Protein AF-0000000080771386 (afdb_homodimer)

Radius of gyration: 19.78 Å; Cα contacts (8 Å, |Δi|>4): 673; chains: 2; bounding box: 46×55×53 Å

Secondary structure (DSSP, 8-state):
-EEEE--TTHHHHHHHHHHHHTTT---GGG--THHHHH-GGG-EEEEETTEEEEEEEEEE-SSSTTEEEEEEEEE-TTS-HHHHHHHHHHHHHHHHHHTT--EEEEEE-TT-HHHHHHHHHTTPEEPP-SEEETTEEEBTTTTSTT--BEEEEEEPPPP--/-EEEE--TTHHHHHHHHHHHHTTT---GGG--THHHHH-GGG-EEEEETTEEEEEEEEEE-SSSTTEEEEEEEEE-TTS-HHHHHHHHHHHHHHHHHHTT--EEEEEE-TT-HHHHHHHHHTTPEEPP-SEEETTEEEBTTTTSTT--BEEEEEEPPP---

Foldseek 3Di:
DDKDFAALVVCVVCLVCVCVQVVNDDPSVQDDSCQRVPVSLLKMFDDDPRDTFKIWTWHQDPVDNQEIETRDITGHPVDPGLVVVLVSVVSNLVSSLVSNHFKYKYKDAPPPVVVVVSLVVSAKDWDAEPDDDPRGHWHACPVHHRGIMIMIMHTHDHDPD/DDKDFAALVVCVVCLVCVCVQVVNDDPSVQDDSCQRVPVSLLKMFDDDPRDTFKIWTWHQDPVDNQEIETRDITGHPVDPGLVVVLVSVVSNLVSSLVSNHFKYKYKDAPPPVVVVVSLVVSAKDWDAEPDDDPRGHWHACPVHHRGIMIMIMHTHDHDPD

Structure (mmCIF, N/CA/C/O backbone):
data_AF-0000000080771386-model_v1
#
loop_
_entity.id
_entity.type
_entity.pdbx_description
1 polymer 'N-acetyltransferase domain-containing protein'
#
loop_
_atom_site.group_PDB
_atom_site.id
_atom_site.type_symbol
_atom_site.label_atom_id
_atom_site.label_alt_id
_atom_site.lab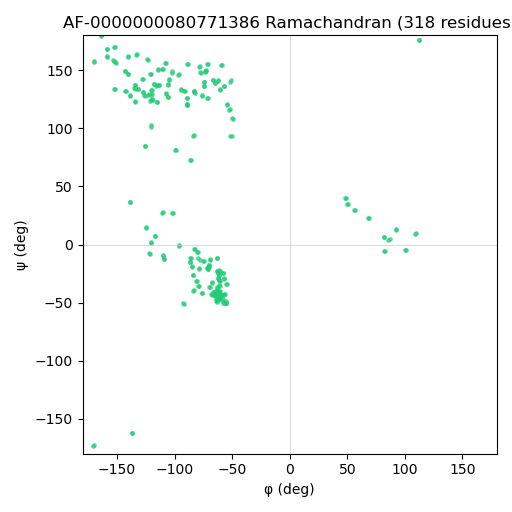el_comp_id
_atom_site.label_asym_id
_atom_site.label_entity_id
_atom_site.label_seq_id
_atom_site.pdbx_PDB_ins_code
_atom_site.Cartn_x
_atom_site.Cartn_y
_atom_site.Cartn_z
_atom_site.occupancy
_atom_site.B_iso_or_equiv
_atom_site.auth_seq_id
_atom_site.auth_comp_id
_atom_site.auth_asym_id
_atom_site.auth_atom_id
_atom_site.pdbx_PDB_model_num
ATOM 1 N N . MET A 1 1 ? -14.789 -23.047 -10.406 1 87.38 1 MET A N 1
ATOM 2 C CA . MET A 1 1 ? -13.953 -21.969 -9.883 1 87.38 1 MET A CA 1
ATOM 3 C C . MET A 1 1 ? -13.93 -20.781 -10.844 1 87.38 1 MET A C 1
ATOM 5 O O . MET A 1 1 ? -13.797 -20.969 -12.055 1 87.38 1 MET A O 1
ATOM 9 N N . ARG A 1 2 ? -14.195 -19.656 -10.281 1 94.69 2 ARG A N 1
ATOM 10 C CA . ARG A 1 2 ? -14.219 -18.438 -11.094 1 94.69 2 ARG A CA 1
ATOM 11 C C . ARG A 1 2 ? -13.336 -17.359 -10.492 1 94.69 2 ARG A C 1
ATOM 13 O O . ARG A 1 2 ? -13.242 -17.234 -9.266 1 94.69 2 ARG A O 1
ATOM 20 N N . ILE A 1 3 ? -12.664 -16.625 -11.383 1 97.62 3 ILE A N 1
ATOM 21 C CA . ILE A 1 3 ? -11.867 -15.484 -10.945 1 97.62 3 ILE A CA 1
ATOM 22 C C . ILE A 1 3 ? -12.586 -14.188 -11.305 1 97.62 3 ILE A C 1
ATOM 24 O O . ILE A 1 3 ? -13.031 -14.008 -12.438 1 97.62 3 ILE A O 1
ATOM 28 N N . ARG A 1 4 ? -12.758 -13.352 -10.352 1 98.19 4 ARG A N 1
ATOM 29 C CA . ARG A 1 4 ? -13.414 -12.062 -10.562 1 98.19 4 ARG A CA 1
ATOM 30 C C . ARG A 1 4 ? -12.633 -10.93 -9.914 1 98.19 4 ARG A C 1
ATOM 32 O O . ARG A 1 4 ? -11.75 -11.172 -9.086 1 98.19 4 ARG A O 1
ATOM 39 N N . GLN A 1 5 ? -12.945 -9.734 -10.328 1 98.56 5 GLN A N 1
ATOM 40 C CA . GLN A 1 5 ? -12.367 -8.562 -9.688 1 98.56 5 GLN A CA 1
ATOM 41 C C . GLN A 1 5 ? -12.773 -8.477 -8.219 1 98.56 5 GLN A C 1
ATOM 43 O O . GLN A 1 5 ? -13.922 -8.766 -7.871 1 98.56 5 GLN A O 1
ATOM 48 N N . ILE A 1 6 ? -11.867 -8.07 -7.359 1 98.62 6 ILE A N 1
ATOM 49 C CA . ILE A 1 6 ? -12.188 -7.871 -5.949 1 98.62 6 ILE A CA 1
ATOM 50 C C . ILE A 1 6 ? -13.07 -6.637 -5.785 1 98.62 6 ILE A C 1
ATOM 52 O O . ILE A 1 6 ? -13.047 -5.738 -6.633 1 98.62 6 ILE A O 1
ATOM 56 N N . GLN A 1 7 ? -13.766 -6.664 -4.754 1 97.62 7 GLN A N 1
ATOM 57 C CA . GLN A 1 7 ? -14.562 -5.531 -4.293 1 97.62 7 GLN A CA 1
ATOM 58 C C . GLN A 1 7 ? -14.188 -5.141 -2.865 1 97.62 7 GLN A C 1
ATOM 60 O O . GLN A 1 7 ? -13.633 -5.953 -2.117 1 97.62 7 GLN A O 1
ATOM 65 N N . SER A 1 8 ? -14.531 -3.881 -2.525 1 97.38 8 SER A N 1
ATOM 66 C CA . SER A 1 8 ? -14.234 -3.412 -1.176 1 97.38 8 SER A CA 1
ATOM 67 C C . SER A 1 8 ? -14.836 -4.332 -0.123 1 97.38 8 SER A C 1
ATOM 69 O O . SER A 1 8 ? -14.219 -4.602 0.908 1 97.38 8 SER A O 1
ATOM 71 N N . ASP A 1 9 ? -15.961 -4.898 -0.405 1 96.81 9 ASP A N 1
ATOM 72 C CA . ASP A 1 9 ? -16.703 -5.707 0.561 1 96.81 9 ASP A CA 1
ATOM 73 C C . ASP A 1 9 ? -16.031 -7.07 0.754 1 96.81 9 ASP A C 1
ATOM 75 O O . ASP A 1 9 ? -16.359 -7.797 1.694 1 96.81 9 ASP A O 1
ATOM 79 N N . ASP A 1 10 ? -15.117 -7.465 -0.105 1 98 10 ASP A N 1
ATOM 80 C CA . ASP A 1 10 ? -14.406 -8.727 0.039 1 98 10 ASP A CA 1
ATOM 81 C C . ASP A 1 10 ? -13.414 -8.672 1.194 1 98 10 ASP A C 1
ATOM 83 O O . ASP A 1 10 ? -13.008 -9.711 1.726 1 98 10 ASP A O 1
ATOM 87 N N . PHE A 1 11 ? -13.039 -7.453 1.597 1 98.19 11 PHE A N 1
ATOM 88 C CA . PHE A 1 11 ? -11.945 -7.273 2.543 1 98.19 11 PHE A CA 1
ATOM 89 C C . PHE A 1 11 ? -12.281 -7.906 3.887 1 98.19 11 PHE A C 1
ATOM 91 O O . PHE A 1 11 ? -11.43 -8.539 4.516 1 98.19 11 PHE A O 1
ATOM 98 N N . ALA A 1 12 ? -13.43 -7.719 4.336 1 96.31 12 ALA A N 1
ATOM 99 C CA . ALA A 1 12 ? -13.812 -8.219 5.652 1 96.31 12 ALA A CA 1
ATOM 100 C C . ALA A 1 12 ? -13.57 -9.727 5.758 1 96.31 12 ALA A C 1
ATOM 102 O O . ALA A 1 12 ? -12.938 -10.195 6.707 1 96.31 12 ALA A O 1
ATOM 103 N N . PHE A 1 13 ? -14.047 -10.477 4.801 1 96.25 13 PHE A N 1
ATOM 104 C CA . PHE A 1 13 ? -13.867 -11.922 4.828 1 96.25 13 PHE A CA 1
ATOM 105 C C . PHE A 1 13 ? -12.391 -12.289 4.73 1 96.25 13 PHE A C 1
ATOM 107 O O . PHE A 1 13 ? -11.883 -13.055 5.547 1 96.25 13 PHE A O 1
ATOM 114 N N . ILE A 1 14 ? -11.719 -11.68 3.768 1 96.69 14 ILE A N 1
ATOM 115 C CA . ILE A 1 14 ? -10.328 -12.039 3.51 1 96.69 14 ILE A CA 1
ATOM 116 C C . ILE A 1 14 ? -9.484 -11.734 4.742 1 96.69 14 ILE A C 1
ATOM 118 O O . ILE A 1 14 ? -8.672 -12.562 5.164 1 96.69 14 ILE A O 1
ATOM 122 N N . SER A 1 15 ? -9.727 -10.578 5.309 1 95.38 15 SER A N 1
ATOM 123 C CA . SER A 1 15 ? -8.984 -10.203 6.504 1 95.38 15 SER A CA 1
ATOM 124 C C . SER A 1 15 ? -9.258 -11.172 7.652 1 95.38 15 SER A C 1
ATOM 126 O O . SER A 1 15 ? -8.391 -11.391 8.508 1 95.38 15 SER A O 1
ATOM 128 N N . SER A 1 16 ? -10.398 -11.781 7.711 1 93.31 16 SER A N 1
ATOM 129 C CA . SER A 1 16 ? -10.789 -12.664 8.812 1 93.31 16 SER A CA 1
ATOM 130 C C . SER A 1 16 ? -10.141 -14.039 8.672 1 93.31 16 SER A C 1
ATOM 132 O O . SER A 1 16 ? -9.969 -14.75 9.664 1 93.31 16 SER A O 1
ATOM 134 N N . VAL A 1 17 ? -9.695 -14.422 7.445 1 92.75 17 VAL A N 1
ATOM 135 C CA . VAL A 1 17 ? -9.227 -15.789 7.234 1 92.75 17 VAL A CA 1
ATOM 136 C C . VAL A 1 17 ? -7.711 -15.789 7.023 1 92.75 17 VAL A C 1
ATOM 138 O O . VAL A 1 17 ? -7.078 -16.844 7.02 1 92.75 17 VAL A O 1
ATOM 141 N N . MET A 1 18 ? -7.121 -14.695 6.863 1 91.38 18 MET A N 1
ATOM 142 C CA . MET A 1 18 ? -5.738 -14.562 6.41 1 91.38 18 MET A CA 1
ATOM 143 C C . MET A 1 18 ? -4.789 -15.297 7.348 1 91.38 18 MET A C 1
ATOM 145 O O . MET A 1 18 ? -3.924 -16.047 6.895 1 91.38 18 MET A O 1
ATOM 149 N N . ASP A 1 19 ? -4.949 -15.094 8.633 1 89.56 19 ASP A N 1
ATOM 150 C CA . ASP A 1 19 ? -4.027 -15.734 9.57 1 89.56 19 ASP A CA 1
ATOM 151 C C . ASP A 1 19 ? -4.133 -17.266 9.492 1 89.56 19 ASP A C 1
ATOM 153 O O . ASP A 1 19 ? -3.121 -17.953 9.539 1 89.56 19 ASP A O 1
ATOM 157 N N . ASP A 1 20 ? -5.328 -17.734 9.305 1 90.38 20 ASP A N 1
ATOM 158 C CA . ASP A 1 20 ? -5.531 -19.172 9.148 1 90.38 20 ASP A CA 1
ATOM 159 C C . ASP A 1 20 ? -4.883 -19.672 7.867 1 90.38 20 ASP A C 1
ATOM 161 O O . ASP A 1 20 ? -4.289 -20.766 7.852 1 90.38 20 ASP A O 1
ATOM 165 N N . TRP A 1 21 ? -4.992 -18.938 6.777 1 91.5 21 TRP A N 1
ATOM 166 C CA . TRP A 1 21 ? -4.43 -19.344 5.492 1 91.5 21 TRP A CA 1
ATOM 167 C C . TRP A 1 21 ? -2.912 -19.469 5.578 1 91.5 21 TRP A C 1
ATOM 169 O O . TRP A 1 21 ? -2.307 -20.234 4.824 1 91.5 21 TRP A O 1
ATOM 179 N N . TRP A 1 22 ? -2.277 -18.781 6.492 1 91.5 22 TRP A N 1
ATOM 180 C CA . TRP A 1 22 ? -0.825 -18.812 6.621 1 91.5 22 TRP A CA 1
ATOM 181 C C . TRP A 1 22 ? -0.402 -19.547 7.887 1 91.5 22 TRP A C 1
ATOM 183 O O . TRP A 1 22 ? 0.597 -19.188 8.516 1 91.5 22 TRP A O 1
ATOM 193 N N . GLY A 1 23 ? -1.229 -20.453 8.289 1 89.75 23 GLY A N 1
ATOM 194 C CA . GLY A 1 23 ? -0.876 -21.359 9.359 1 89.75 23 GLY A CA 1
ATOM 195 C C . GLY A 1 23 ? -0.759 -20.688 10.711 1 89.75 23 GLY A C 1
ATOM 196 O O . GLY A 1 23 ? 0.076 -21.062 11.531 1 89.75 23 GLY A O 1
ATOM 197 N N . GLY A 1 24 ? -1.375 -19.594 10.859 1 88.12 24 GLY A N 1
ATOM 198 C CA . GLY A 1 24 ? -1.362 -18.906 12.141 1 88.12 24 GLY A CA 1
ATOM 199 C C . GLY A 1 24 ? -0.379 -17.75 12.188 1 88.12 24 GLY A C 1
ATOM 200 O O . GLY A 1 24 ? -0.32 -17.016 13.18 1 88.12 24 GLY A O 1
ATOM 201 N N . ARG A 1 25 ? 0.408 -17.578 11.078 1 86.94 25 ARG A N 1
ATOM 202 C CA . ARG A 1 25 ? 1.288 -16.406 11.016 1 86.94 25 ARG A CA 1
ATOM 203 C C . ARG A 1 25 ? 0.483 -15.117 10.922 1 86.94 25 ARG A C 1
ATOM 205 O O . ARG A 1 25 ? -0.572 -15.086 10.281 1 86.94 25 ARG A O 1
ATOM 212 N N . GLN A 1 26 ? 1.011 -14.102 11.625 1 83.25 26 GLN A N 1
ATOM 213 C CA . GLN A 1 26 ? 0.337 -12.805 11.602 1 83.25 26 GLN A CA 1
ATOM 214 C C . GLN A 1 26 ? 0.741 -11.992 10.375 1 83.25 26 GLN A C 1
ATOM 216 O O . GLN A 1 26 ? 1.725 -11.258 10.406 1 83.25 26 GLN A O 1
ATOM 221 N N . VAL A 1 27 ? -0.046 -12.102 9.32 1 87.06 27 VAL A N 1
ATOM 222 C CA . VAL A 1 27 ? 0.315 -11.453 8.07 1 87.06 27 VAL A CA 1
ATOM 223 C C . VAL A 1 27 ? -0.733 -10.398 7.711 1 87.06 27 VAL A C 1
ATOM 225 O O . VAL A 1 27 ? -0.654 -9.773 6.652 1 87.06 27 VAL A O 1
ATOM 228 N N . ARG A 1 28 ? -1.638 -10.164 8.617 1 87.62 28 ARG A N 1
ATOM 229 C CA . ARG A 1 28 ? -2.74 -9.25 8.328 1 87.62 28 ARG A CA 1
ATOM 230 C C . ARG A 1 28 ? -2.227 -7.852 8.023 1 87.62 28 ARG A C 1
ATOM 232 O O . ARG A 1 28 ? -2.85 -7.109 7.262 1 87.62 28 ARG A O 1
ATOM 239 N N . HIS A 1 29 ? -1.076 -7.535 8.555 1 85.12 29 HIS A N 1
ATOM 240 C CA . HIS A 1 29 ? -0.522 -6.195 8.383 1 85.12 29 HIS A CA 1
ATOM 241 C C . HIS A 1 29 ? -0.101 -5.957 6.938 1 85.12 29 HIS A C 1
ATOM 243 O O . HIS A 1 29 ? 0.128 -4.812 6.535 1 85.12 29 HIS A O 1
ATOM 249 N N . LEU A 1 30 ? -0.03 -6.988 6.121 1 89.75 30 LEU A N 1
ATOM 250 C CA . LEU A 1 30 ? 0.41 -6.863 4.734 1 89.75 30 LEU A CA 1
ATOM 251 C C . LEU A 1 30 ? -0.759 -6.504 3.824 1 89.75 30 LEU A C 1
ATOM 253 O O . LEU A 1 30 ? -0.555 -6.09 2.68 1 89.75 30 LEU A O 1
ATOM 257 N N . LEU A 1 31 ? -1.895 -6.68 4.355 1 95.31 31 LEU A N 1
ATOM 258 C CA . LEU A 1 31 ? -3.062 -6.469 3.506 1 95.31 31 LEU A CA 1
ATOM 259 C C . LEU A 1 31 ? -3.953 -5.371 4.07 1 95.31 31 LEU A C 1
ATOM 261 O O . LEU A 1 31 ? -4.777 -5.625 4.953 1 95.31 31 LEU A O 1
ATOM 265 N N . HIS A 1 32 ? -3.83 -4.25 3.447 1 96.12 32 HIS A N 1
ATOM 266 C CA . HIS A 1 32 ? -4.637 -3.098 3.828 1 96.12 32 HIS A CA 1
ATOM 267 C C . HIS A 1 32 ? -5.867 -2.969 2.938 1 96.12 32 HIS A C 1
ATOM 269 O O . HIS A 1 32 ? -5.797 -3.215 1.731 1 96.12 32 HIS A O 1
ATOM 275 N N . ARG A 1 33 ? -6.945 -2.49 3.543 1 97.81 33 ARG A N 1
ATOM 276 C CA . ARG A 1 33 ? -8.195 -2.287 2.818 1 97.81 33 ARG A CA 1
ATOM 277 C C . ARG A 1 33 ? -7.996 -1.344 1.636 1 97.81 33 ARG A C 1
ATOM 279 O O . ARG A 1 33 ? -8.75 -1.393 0.662 1 97.81 33 ARG A O 1
ATOM 286 N N . MET A 1 34 ? -6.984 -0.501 1.713 1 98.12 34 MET A N 1
ATOM 287 C CA . MET A 1 34 ? -6.742 0.472 0.652 1 98.12 34 MET A CA 1
ATOM 288 C C . MET A 1 34 ? -6.555 -0.224 -0.692 1 98.12 34 MET A C 1
ATOM 290 O O . MET A 1 34 ? -6.918 0.323 -1.734 1 98.12 34 MET A O 1
ATOM 294 N N . PHE A 1 35 ? -6.066 -1.433 -0.732 1 98.5 35 PHE A N 1
ATOM 295 C CA . PHE A 1 35 ? -5.883 -2.15 -1.987 1 98.5 35 PHE A CA 1
ATOM 296 C C . PHE A 1 35 ? -7.23 -2.488 -2.619 1 98.5 35 PHE A C 1
ATOM 298 O O . PHE A 1 35 ? -7.355 -2.52 -3.846 1 98.5 35 PHE A O 1
ATOM 305 N N . PHE A 1 36 ? -8.211 -2.732 -1.831 1 98.69 36 PHE A N 1
ATOM 306 C CA . PHE A 1 36 ? -9.555 -3.066 -2.297 1 98.69 36 PHE A CA 1
ATOM 307 C C . PHE A 1 36 ? -10.305 -1.811 -2.727 1 98.69 36 PHE A C 1
ATOM 309 O O . PHE A 1 36 ? -11.008 -1.816 -3.74 1 98.69 36 PHE A O 1
ATOM 316 N N . ASP A 1 37 ? -10.062 -0.762 -2.037 1 98.69 37 ASP A N 1
ATOM 317 C CA . ASP A 1 37 ? -10.797 0.474 -2.283 1 98.69 37 ASP A CA 1
ATOM 318 C C . ASP A 1 37 ? -10.211 1.233 -3.473 1 98.69 37 ASP A C 1
ATOM 320 O O . ASP A 1 37 ? -10.945 1.891 -4.215 1 98.69 37 ASP A O 1
ATOM 324 N N . HIS A 1 38 ? -8.891 1.09 -3.668 1 98.88 38 HIS A N 1
ATOM 325 C CA . HIS A 1 38 ? -8.25 2.045 -4.566 1 98.88 38 HIS A CA 1
ATOM 326 C C . HIS A 1 38 ? -7.562 1.332 -5.73 1 98.88 38 HIS A C 1
ATOM 328 O O . HIS A 1 38 ? -7.125 1.976 -6.684 1 98.88 38 HIS A O 1
ATOM 334 N N . PHE A 1 39 ? -7.496 -0.012 -5.703 1 98.75 39 PHE A N 1
ATOM 335 C CA . PHE A 1 39 ? -6.797 -0.746 -6.75 1 98.75 39 PHE A CA 1
ATOM 336 C C . PHE A 1 39 ? -7.574 -1.994 -7.152 1 98.75 39 PHE A C 1
ATOM 338 O O . PHE A 1 39 ? -6.984 -3.039 -7.426 1 98.75 39 PHE A O 1
ATOM 345 N N . SER A 1 40 ? -8.891 -1.877 -7.168 1 98.62 40 SER A N 1
ATOM 346 C CA . SER A 1 40 ? -9.719 -3.045 -7.43 1 98.62 40 SER A CA 1
ATOM 347 C C . SER A 1 40 ? -9.609 -3.488 -8.883 1 98.62 40 SER A C 1
ATOM 349 O O . SER A 1 40 ? -9.828 -4.66 -9.203 1 98.62 40 SER A O 1
ATOM 351 N N . GLY A 1 41 ? -9.156 -2.607 -9.766 1 98.31 41 GLY A N 1
ATOM 352 C CA . GLY A 1 41 ? -9.047 -2.924 -11.18 1 98.31 41 GLY A CA 1
ATOM 353 C C . GLY A 1 41 ? -7.957 -3.932 -11.492 1 98.31 41 GLY A C 1
ATOM 354 O O . GLY A 1 41 ? -7.945 -4.535 -12.562 1 98.31 41 GLY A O 1
ATOM 355 N N . THR A 1 42 ? -7.039 -4.109 -10.547 1 98.75 42 THR A N 1
ATOM 356 C CA . THR A 1 42 ? -5.961 -5.078 -10.703 1 98.75 42 THR A CA 1
ATOM 357 C C . THR A 1 42 ? -5.941 -6.059 -9.539 1 98.75 42 THR A C 1
ATOM 359 O O . THR A 1 42 ? -4.918 -6.691 -9.266 1 98.75 42 THR A O 1
ATOM 362 N N . GLY A 1 43 ? -6.98 -6.074 -8.805 1 98.81 43 GLY A N 1
ATOM 363 C CA . GLY A 1 43 ? -7.191 -7.051 -7.746 1 98.81 43 GLY A CA 1
ATOM 364 C C . GLY A 1 43 ? -8.195 -8.125 -8.117 1 98.81 43 GLY A C 1
ATOM 365 O O . GLY A 1 43 ? -9.203 -7.844 -8.773 1 98.81 43 GLY A O 1
ATOM 366 N N . PHE A 1 44 ? -7.867 -9.383 -7.66 1 98.88 44 PHE A N 1
ATOM 367 C CA . PHE A 1 44 ? -8.727 -10.477 -8.094 1 98.88 44 PHE A CA 1
ATOM 368 C C . PHE A 1 44 ? -8.953 -11.469 -6.953 1 98.88 44 PHE A C 1
ATOM 370 O O . PHE A 1 44 ? -8.07 -11.68 -6.121 1 98.88 44 PHE A O 1
ATOM 377 N N . ALA A 1 45 ? -10.133 -12.031 -6.973 1 98.38 45 ALA A N 1
ATOM 378 C CA . ALA A 1 45 ? -10.516 -13.094 -6.055 1 98.38 45 ALA A CA 1
ATOM 379 C C . ALA A 1 45 ? -10.898 -14.367 -6.816 1 98.38 45 ALA A C 1
ATOM 381 O O . ALA A 1 45 ? -11.562 -14.297 -7.852 1 98.38 45 ALA A O 1
ATOM 382 N N . ALA A 1 46 ? -10.391 -15.477 -6.387 1 97.88 46 ALA A N 1
ATOM 383 C CA . ALA A 1 46 ? -10.859 -16.781 -6.844 1 97.88 46 ALA A CA 1
ATOM 384 C C . ALA A 1 46 ? -12 -17.297 -5.969 1 97.88 46 ALA A C 1
ATOM 386 O O . ALA A 1 46 ? -11.875 -17.344 -4.742 1 97.88 46 ALA A O 1
ATOM 387 N N . VAL A 1 47 ? -13.086 -17.641 -6.621 1 96.62 47 VAL A N 1
ATOM 388 C CA . VAL A 1 47 ? -14.289 -18 -5.887 1 96.62 47 VAL A CA 1
ATOM 389 C C . VAL A 1 47 ? -14.68 -19.438 -6.234 1 96.62 47 VAL A C 1
ATOM 391 O O . VAL A 1 47 ? -14.734 -19.812 -7.41 1 96.62 47 VAL A O 1
ATOM 394 N N . ASP A 1 48 ? -14.812 -20.25 -5.172 1 93.19 48 ASP A N 1
ATOM 395 C CA . ASP A 1 48 ? -15.336 -21.609 -5.27 1 93.19 48 ASP A CA 1
ATOM 396 C C . ASP A 1 48 ? -16.578 -21.781 -4.398 1 93.19 48 ASP A C 1
ATOM 398 O O . ASP A 1 48 ? -16.516 -21.594 -3.18 1 93.19 48 ASP A O 1
ATOM 402 N N . SER A 1 49 ? -17.719 -22.203 -4.977 1 91.12 49 SER A N 1
ATOM 403 C CA . SER A 1 49 ? -18.984 -22.375 -4.277 1 91.12 49 SER A CA 1
ATOM 404 C C . SER A 1 49 ? -19.328 -21.156 -3.436 1 91.12 49 SER A C 1
ATOM 406 O O . SER A 1 49 ? -19.609 -21.266 -2.242 1 91.12 49 SER A O 1
ATOM 408 N N . GLU A 1 50 ? -19.078 -19.969 -3.949 1 91.44 50 GLU A N 1
ATOM 409 C CA . GLU A 1 50 ? -19.484 -18.672 -3.42 1 91.44 50 GLU A CA 1
ATOM 410 C C . GLU A 1 50 ? -18.531 -18.203 -2.312 1 91.44 50 GLU A C 1
ATOM 412 O O . GLU A 1 50 ? -18.797 -17.203 -1.643 1 91.44 50 GLU A O 1
ATOM 417 N N . GLU A 1 51 ? -17.531 -18.922 -2.137 1 93.94 51 GLU A N 1
ATOM 418 C CA . GLU A 1 51 ? -16.547 -18.547 -1.133 1 93.94 51 GLU A CA 1
ATOM 419 C C . GLU A 1 51 ? -15.219 -18.172 -1.782 1 93.94 51 GLU A C 1
ATOM 421 O O . GLU A 1 51 ? -14.773 -18.844 -2.717 1 93.94 51 GLU A O 1
ATOM 426 N N . ILE A 1 52 ? -14.68 -17.141 -1.274 1 97.19 52 ILE A N 1
ATOM 427 C CA . ILE A 1 52 ? -13.344 -16.781 -1.751 1 97.19 52 ILE A CA 1
ATOM 428 C C . ILE A 1 52 ? -12.32 -17.781 -1.235 1 97.19 52 ILE A C 1
ATOM 430 O O . ILE A 1 52 ? -12.234 -18.031 -0.029 1 97.19 52 ILE A O 1
ATOM 434 N N . VAL A 1 53 ? -11.539 -18.359 -2.154 1 96.75 53 VAL A N 1
ATOM 435 C CA . VAL A 1 53 ? -10.555 -19.359 -1.767 1 96.75 53 VAL A CA 1
ATOM 436 C C . VAL A 1 53 ? -9.156 -18.906 -2.172 1 96.75 53 VAL A C 1
ATOM 438 O O . VAL A 1 53 ? -8.172 -19.609 -1.966 1 96.75 53 VAL A O 1
ATOM 441 N N . GLY A 1 54 ? -9.008 -17.719 -2.748 1 97.25 54 GLY A N 1
ATOM 442 C CA . GLY A 1 54 ? -7.75 -17.078 -3.111 1 97.25 54 GLY A CA 1
ATOM 443 C C . GLY A 1 54 ? -7.918 -15.641 -3.535 1 97.25 54 GLY A C 1
ATOM 444 O O . GLY A 1 54 ? -9.023 -15.203 -3.863 1 97.25 54 GLY A O 1
ATOM 445 N N . PHE A 1 55 ? -6.902 -14.93 -3.434 1 98.19 55 PHE A N 1
ATOM 446 C CA . PHE A 1 55 ? -6.945 -13.539 -3.881 1 98.19 55 PHE A CA 1
ATOM 447 C C . PHE A 1 55 ? -5.562 -13.062 -4.297 1 98.19 55 PHE A C 1
ATOM 449 O O . PHE A 1 55 ? -4.555 -13.695 -3.959 1 98.19 55 PHE A O 1
ATOM 456 N N . LEU A 1 56 ? -5.477 -12.078 -5.074 1 98.44 56 LEU A N 1
ATOM 457 C CA . LEU A 1 56 ? -4.285 -11.352 -5.496 1 98.44 56 LEU A CA 1
ATOM 458 C C . LEU A 1 56 ? -4.551 -9.844 -5.516 1 98.44 56 LEU A C 1
ATOM 460 O O . LEU A 1 56 ? -5.574 -9.398 -6.039 1 98.44 56 LEU A O 1
ATOM 464 N N . VAL A 1 57 ? -3.652 -9.078 -4.824 1 98.81 57 VAL A N 1
ATOM 465 C CA . VAL A 1 57 ? -3.717 -7.625 -4.941 1 98.81 57 VAL A CA 1
ATOM 466 C C . VAL A 1 57 ? -2.422 -7.098 -5.555 1 98.81 57 VAL A C 1
ATOM 468 O O . VAL A 1 57 ? -1.338 -7.609 -5.27 1 98.81 57 VAL A O 1
ATOM 471 N N . GLY A 1 58 ? -2.564 -6.168 -6.43 1 98.88 58 GLY A N 1
ATOM 472 C CA . GLY A 1 58 ? -1.509 -5.48 -7.156 1 98.88 58 GLY A CA 1
ATOM 473 C C . GLY A 1 58 ? -1.978 -4.195 -7.809 1 98.88 58 GLY A C 1
ATOM 474 O O . GLY A 1 58 ? -3.125 -3.781 -7.629 1 98.88 58 GLY A O 1
ATOM 475 N N . PHE A 1 59 ? -1.051 -3.566 -8.461 1 98.94 59 PHE A N 1
ATOM 476 C CA . PHE A 1 59 ? -1.37 -2.268 -9.047 1 98.94 59 PHE A CA 1
ATOM 477 C C . PHE A 1 59 ? -0.394 -1.924 -10.164 1 98.94 59 PHE A C 1
ATOM 479 O O . PHE A 1 59 ? 0.631 -2.59 -10.328 1 98.94 59 PHE A O 1
ATOM 486 N N . GLN A 1 60 ? -0.832 -0.984 -10.969 1 98.94 60 GLN A N 1
ATOM 487 C CA . GLN A 1 60 ? 0.091 -0.321 -11.883 1 98.94 60 GLN A CA 1
ATOM 488 C C . GLN A 1 60 ? 0.859 0.794 -11.18 1 98.94 60 GLN A C 1
ATOM 490 O O . GLN A 1 60 ? 0.262 1.63 -10.492 1 98.94 60 GLN A O 1
ATOM 495 N N . SER A 1 61 ? 2.195 0.792 -11.336 1 98.94 61 SER A N 1
ATOM 496 C CA . SER A 1 61 ? 3.029 1.847 -10.766 1 98.94 61 SER A CA 1
ATOM 497 C C . SER A 1 61 ? 2.648 3.215 -11.328 1 98.94 61 SER A C 1
ATOM 499 O O . SER A 1 61 ? 2.438 3.361 -12.531 1 98.94 61 SER A O 1
ATOM 501 N N . GLN A 1 62 ? 2.518 4.199 -10.453 1 98.75 62 GLN A N 1
ATOM 502 C CA . GLN A 1 62 ? 2.283 5.566 -10.914 1 98.75 62 GLN A CA 1
ATOM 503 C C . GLN A 1 62 ? 3.596 6.262 -11.266 1 98.75 62 GLN A C 1
ATOM 505 O O . GLN A 1 62 ? 3.623 7.148 -12.125 1 98.75 62 GLN A O 1
ATOM 510 N N . THR A 1 63 ? 4.684 5.809 -10.633 1 98.69 63 THR A N 1
ATOM 511 C CA . THR A 1 63 ? 6.012 6.359 -10.883 1 98.69 63 THR A CA 1
ATOM 512 C C . THR A 1 63 ? 6.57 5.844 -12.203 1 98.69 63 THR A C 1
ATOM 514 O O . THR A 1 63 ? 7.203 6.59 -12.953 1 98.69 63 THR A O 1
ATOM 517 N N . ARG A 1 64 ? 6.363 4.57 -12.453 1 98.62 64 ARG A N 1
ATOM 518 C CA . ARG A 1 64 ? 6.781 3.873 -13.664 1 98.62 64 ARG A CA 1
ATOM 519 C C . ARG A 1 64 ? 5.602 3.164 -14.32 1 98.62 64 ARG A C 1
ATOM 521 O O . ARG A 1 64 ? 5.445 1.949 -14.18 1 98.62 64 ARG A O 1
ATOM 528 N N . PRO A 1 65 ? 4.867 3.91 -15.133 1 98.31 65 PRO A N 1
ATOM 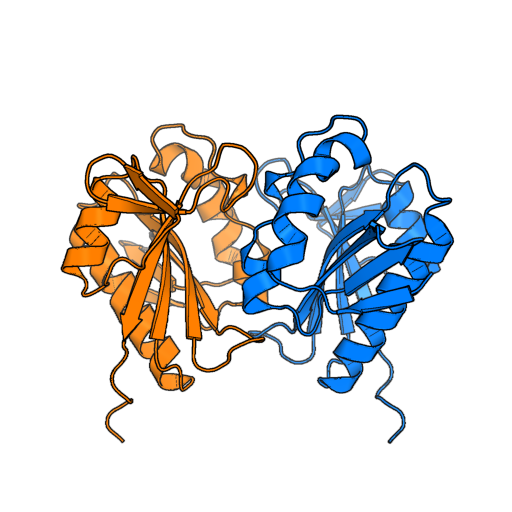529 C CA . PRO A 1 65 ? 3.602 3.369 -15.641 1 98.31 65 PRO A CA 1
ATOM 530 C C . PRO A 1 65 ? 3.797 2.133 -16.516 1 98.31 65 PRO A C 1
ATOM 532 O O . PRO A 1 65 ? 2.83 1.424 -16.812 1 98.31 65 PRO A O 1
ATOM 535 N N . GLU A 1 66 ? 5.008 1.802 -16.922 1 98.38 66 GLU A N 1
ATOM 536 C CA . GLU A 1 66 ? 5.273 0.593 -17.703 1 98.38 66 GLU A CA 1
ATOM 537 C C . GLU A 1 66 ? 5.34 -0.637 -16.797 1 98.38 66 GLU A C 1
ATOM 539 O O . GLU A 1 66 ? 5.352 -1.77 -17.297 1 98.38 66 GLU A O 1
ATOM 544 N N . ALA A 1 67 ? 5.297 -0.448 -15.477 1 98.88 67 ALA A N 1
ATOM 545 C CA . ALA A 1 67 ? 5.453 -1.554 -14.531 1 98.88 67 ALA A CA 1
ATOM 546 C C . ALA A 1 67 ? 4.176 -1.774 -13.727 1 98.88 67 ALA A C 1
ATOM 548 O O . ALA A 1 67 ? 3.514 -0.815 -13.32 1 98.88 67 ALA A O 1
ATOM 549 N N . ALA A 1 68 ? 3.82 -2.988 -13.562 1 98.94 68 ALA A N 1
ATOM 550 C CA . ALA A 1 68 ? 2.84 -3.416 -12.57 1 98.94 68 ALA A CA 1
ATOM 551 C C . ALA A 1 68 ? 3.512 -4.16 -11.422 1 98.94 68 ALA A C 1
ATOM 553 O O . ALA A 1 68 ? 4.629 -4.664 -11.57 1 98.94 68 ALA A O 1
ATOM 554 N N . TYR A 1 69 ? 2.863 -4.156 -10.289 1 98.94 69 TYR A N 1
ATOM 555 C CA . TYR A 1 69 ? 3.445 -4.73 -9.078 1 98.94 69 TYR A CA 1
ATOM 556 C C . TYR A 1 69 ? 2.436 -5.613 -8.352 1 98.94 69 TYR A C 1
ATOM 558 O O . TYR A 1 69 ? 1.319 -5.176 -8.062 1 98.94 69 TYR A O 1
ATOM 566 N N . ILE A 1 70 ? 2.797 -6.863 -8.141 1 98.88 70 ILE A N 1
ATOM 567 C CA . ILE A 1 70 ? 1.995 -7.758 -7.312 1 98.88 70 ILE A CA 1
ATOM 568 C C . ILE A 1 70 ? 2.436 -7.641 -5.855 1 98.88 70 ILE A C 1
ATOM 570 O O . ILE A 1 70 ? 3.586 -7.934 -5.523 1 98.88 70 ILE A O 1
ATOM 574 N N . HIS A 1 71 ? 1.518 -7.25 -5.004 1 98.31 71 HIS A N 1
ATOM 575 C CA . HIS A 1 71 ? 1.856 -6.965 -3.615 1 98.31 71 HIS A CA 1
ATOM 576 C C . HIS A 1 71 ? 1.663 -8.195 -2.738 1 98.31 71 HIS A C 1
ATOM 578 O O . HIS A 1 71 ? 2.543 -8.547 -1.945 1 98.31 71 HIS A O 1
ATOM 584 N N . PHE A 1 72 ? 0.46 -8.852 -2.836 1 97.19 72 PHE A N 1
ATOM 585 C CA . PHE A 1 72 ? 0.131 -9.922 -1.896 1 97.19 72 PHE A CA 1
ATOM 586 C C . PHE A 1 72 ? -0.83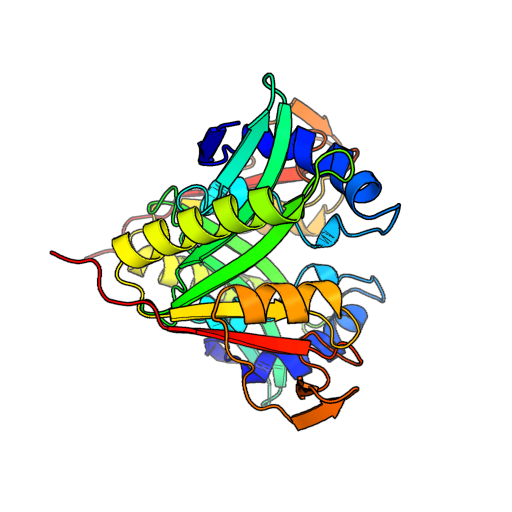3 -10.914 -2.523 1 97.19 72 PHE A C 1
ATOM 588 O O . PHE A 1 72 ? -1.776 -10.531 -3.215 1 97.19 72 PHE A O 1
ATOM 595 N N . VAL A 1 73 ? -0.529 -12.203 -2.357 1 96.44 73 VAL A N 1
ATOM 596 C CA . VAL A 1 73 ? -1.348 -13.289 -2.891 1 96.44 73 VAL A CA 1
ATOM 597 C C . VAL A 1 73 ? -1.604 -14.328 -1.8 1 96.44 73 VAL A C 1
ATOM 599 O O . VAL A 1 73 ? -0.692 -14.695 -1.057 1 96.44 73 VAL A O 1
ATOM 602 N N . GLY A 1 74 ? -2.822 -14.719 -1.718 1 95.25 74 GLY A N 1
ATOM 603 C CA . GLY A 1 74 ? -3.197 -15.758 -0.772 1 95.25 74 GLY A CA 1
ATOM 604 C C . GLY A 1 74 ? -4.105 -16.812 -1.374 1 95.25 74 GLY A C 1
ATOM 605 O O . GLY A 1 74 ? -4.996 -16.5 -2.166 1 95.25 74 GLY A O 1
ATOM 606 N N . VAL A 1 75 ? -3.803 -18.047 -1.036 1 95.25 75 VAL A N 1
ATOM 607 C CA . VAL A 1 75 ? -4.629 -19.188 -1.439 1 95.25 75 VAL A CA 1
ATOM 608 C C . VAL A 1 75 ? -4.988 -20.016 -0.215 1 95.25 75 VAL A C 1
ATOM 610 O O . VAL A 1 75 ? -4.125 -20.328 0.606 1 95.25 75 VAL A O 1
ATOM 613 N N . ALA A 1 76 ? -6.25 -20.312 -0.123 1 94.56 76 ALA A N 1
ATOM 614 C CA . ALA A 1 76 ? -6.719 -21.141 0.991 1 94.56 76 ALA A CA 1
ATOM 615 C C . ALA A 1 76 ? -5.992 -22.484 1.023 1 94.56 76 ALA A C 1
ATOM 617 O O . ALA A 1 76 ? -5.836 -23.141 -0.012 1 94.56 76 ALA A O 1
ATOM 618 N N . PRO A 1 77 ? -5.586 -22.922 2.207 1 90.81 77 PRO A N 1
ATOM 619 C CA . PRO A 1 77 ? -4.891 -24.203 2.309 1 90.81 77 PRO A CA 1
ATOM 620 C C . PRO A 1 77 ? -5.762 -25.391 1.882 1 90.81 77 PRO A C 1
ATOM 622 O O . PRO A 1 77 ? -5.238 -26.438 1.518 1 90.81 77 PRO A O 1
ATOM 625 N N . SER A 1 78 ? -7.016 -25.266 1.926 1 85.62 78 SER A N 1
ATOM 626 C CA . SER A 1 78 ? -7.949 -26.344 1.618 1 85.62 78 SER A CA 1
ATOM 627 C C . SER A 1 78 ? -7.957 -26.656 0.125 1 85.62 78 SER A C 1
ATOM 629 O O . SER A 1 78 ? -8.469 -27.688 -0.292 1 85.62 78 SER A O 1
ATOM 631 N N . VAL A 1 79 ? -7.535 -25.734 -0.659 1 83.69 79 VAL A N 1
ATOM 632 C CA . VAL A 1 79 ? -7.531 -25.953 -2.104 1 83.69 79 VAL A CA 1
ATOM 633 C C . VAL A 1 79 ? -6.098 -26.141 -2.594 1 83.69 79 VAL A C 1
ATOM 635 O O . VAL A 1 79 ? -5.164 -25.562 -2.031 1 83.69 79 VAL A O 1
ATOM 638 N N . ARG A 1 80 ? -5.941 -27.281 -3.416 1 65.31 80 ARG A N 1
ATOM 639 C CA . ARG A 1 80 ? -4.621 -27.438 -4.016 1 65.31 80 ARG A CA 1
ATOM 640 C C . ARG A 1 80 ? -4.172 -26.156 -4.695 1 65.31 80 ARG A C 1
ATOM 642 O O . ARG A 1 80 ? -4.824 -25.672 -5.629 1 65.31 80 ARG A O 1
ATOM 649 N N . GLY A 1 81 ? -3.236 -25.422 -4.227 1 67.19 81 GLY A N 1
ATOM 650 C CA . GLY A 1 81 ? -3.006 -23.984 -4.277 1 67.19 81 GLY A CA 1
ATOM 651 C C . GLY A 1 81 ? -2.275 -23.547 -5.531 1 67.19 81 GLY A C 1
ATOM 652 O O . GLY A 1 81 ? -2.404 -22.391 -5.953 1 67.19 81 GLY A O 1
ATOM 653 N N . ARG A 1 82 ? -1.67 -24.516 -6.387 1 74.75 82 ARG A N 1
ATOM 654 C CA . ARG A 1 82 ? -0.787 -24.031 -7.441 1 74.75 82 ARG A CA 1
ATOM 655 C C . ARG A 1 82 ? -1.582 -23.609 -8.672 1 74.75 82 ARG A C 1
ATOM 657 O O . ARG A 1 82 ? -1.306 -22.562 -9.273 1 74.75 82 ARG A O 1
ATOM 664 N N . GLU A 1 83 ? -2.58 -24.359 -9 1 87.12 83 GLU A N 1
ATOM 665 C CA . GLU A 1 83 ? -3.363 -24.016 -10.18 1 87.12 83 GLU A CA 1
ATOM 666 C C . GLU A 1 83 ? -4.176 -22.734 -9.961 1 87.12 83 GLU A C 1
ATOM 668 O O . GLU A 1 83 ? -4.289 -21.906 -10.852 1 87.12 83 GLU A O 1
ATOM 673 N N . LEU A 1 84 ? -4.617 -22.594 -8.836 1 92.81 84 LEU A N 1
ATOM 674 C CA . LEU A 1 84 ? -5.379 -21.391 -8.508 1 92.81 84 LEU A CA 1
ATOM 675 C C . LEU A 1 84 ? -4.477 -20.172 -8.516 1 92.81 84 LEU A C 1
ATOM 677 O O . LEU A 1 84 ? -4.848 -19.125 -9.062 1 92.81 84 LEU A O 1
ATOM 681 N N . GLY A 1 85 ? -3.346 -20.344 -7.961 1 95.06 85 GLY A N 1
ATOM 682 C CA . GLY A 1 85 ? -2.357 -19.281 -8 1 95.06 85 GLY A CA 1
ATOM 683 C C . GLY A 1 85 ? -2 -18.844 -9.406 1 95.06 85 GLY A C 1
ATOM 684 O O . GLY A 1 85 ? -1.971 -17.656 -9.711 1 95.06 85 GLY A O 1
ATOM 685 N N . ARG A 1 86 ? -1.848 -19.797 -10.234 1 96.38 86 ARG A N 1
ATOM 686 C CA . ARG A 1 86 ? -1.517 -19.516 -11.633 1 96.38 86 ARG A CA 1
ATOM 687 C C . ARG A 1 86 ? -2.633 -18.719 -12.305 1 96.38 86 ARG A C 1
ATOM 689 O O . ARG A 1 86 ? -2.367 -17.781 -13.062 1 96.38 86 ARG A O 1
ATOM 696 N N . GLY A 1 87 ? -3.855 -19.156 -12.023 1 97 87 GLY A N 1
ATOM 697 C CA . GLY A 1 87 ? -4.992 -18.438 -12.578 1 97 87 GLY A CA 1
ATOM 698 C C . GLY A 1 87 ? -5.059 -16.984 -12.148 1 97 87 GLY A C 1
ATOM 699 O O . GLY A 1 87 ? -5.328 -16.109 -12.961 1 97 87 GLY A O 1
ATOM 700 N N . LEU A 1 88 ? -4.82 -16.75 -10.883 1 98.25 88 LEU A N 1
ATOM 701 C CA . LEU A 1 88 ? -4.812 -15.383 -10.352 1 98.25 88 LEU A CA 1
ATOM 702 C C . LEU A 1 88 ? -3.715 -14.547 -11 1 98.25 88 LEU A C 1
ATOM 704 O O . LEU A 1 88 ? -3.955 -13.414 -11.414 1 98.25 88 LEU A O 1
ATOM 708 N N . TYR A 1 89 ? -2.512 -15.117 -11.188 1 98.38 89 TYR A N 1
ATOM 709 C CA . TYR A 1 89 ? -1.383 -14.422 -11.797 1 98.38 89 TYR A CA 1
ATOM 710 C C . TYR A 1 89 ? -1.659 -14.109 -13.266 1 98.38 89 TYR A C 1
ATOM 712 O O . TYR A 1 89 ? -1.396 -13 -13.727 1 98.38 89 TYR A O 1
ATOM 720 N N . ARG A 1 90 ? -2.205 -15.008 -13.969 1 98.19 90 ARG A N 1
ATOM 721 C CA . ARG A 1 90 ? -2.502 -14.789 -15.383 1 98.19 90 ARG A CA 1
ATOM 722 C C . ARG A 1 90 ? -3.527 -13.672 -15.562 1 98.19 90 ARG A C 1
ATOM 724 O O . ARG A 1 90 ? -3.396 -12.836 -16.453 1 98.19 90 ARG A O 1
ATOM 731 N N . ARG A 1 91 ? -4.52 -13.711 -14.688 1 98.44 91 ARG A N 1
ATOM 732 C CA . ARG A 1 91 ? -5.496 -12.633 -14.75 1 98.44 91 ARG A CA 1
ATOM 733 C C . ARG A 1 91 ? -4.84 -11.281 -14.477 1 98.44 91 ARG A C 1
ATOM 735 O O . ARG A 1 91 ? -5.184 -10.281 -15.102 1 98.44 91 ARG A O 1
ATOM 742 N N . PHE A 1 92 ? -3.951 -11.289 -13.555 1 98.81 92 PHE A N 1
ATOM 743 C CA . PHE A 1 92 ? -3.223 -10.055 -13.266 1 98.81 92 PHE A CA 1
ATOM 744 C C . PHE A 1 92 ? -2.389 -9.625 -14.461 1 98.81 92 PHE A C 1
ATOM 746 O O . PHE A 1 92 ? -2.367 -8.445 -14.812 1 98.81 92 PHE A O 1
ATOM 753 N N . PHE A 1 93 ? -1.695 -10.539 -15.102 1 98.69 93 PHE A N 1
ATOM 754 C CA . PHE A 1 93 ? -0.893 -10.219 -16.281 1 98.69 93 PHE A CA 1
ATOM 755 C C . PHE A 1 93 ? -1.755 -9.602 -17.375 1 98.69 93 PHE A C 1
ATOM 757 O O . PHE A 1 93 ? -1.365 -8.609 -17.984 1 98.69 93 PHE A O 1
ATOM 764 N N . ASP A 1 94 ? -2.883 -10.172 -17.578 1 98.31 94 ASP A N 1
ATOM 765 C CA . ASP A 1 94 ? -3.797 -9.656 -18.594 1 98.31 94 ASP A CA 1
ATOM 766 C C . ASP A 1 94 ? -4.211 -8.219 -18.266 1 98.31 94 ASP A C 1
ATOM 768 O O . ASP A 1 94 ? -4.188 -7.352 -19.141 1 98.31 94 ASP A O 1
ATOM 772 N N . ALA A 1 95 ? -4.578 -7.98 -17.031 1 98.44 95 ALA A N 1
ATOM 773 C CA . ALA A 1 95 ? -4.977 -6.641 -16.609 1 98.44 95 ALA A CA 1
ATOM 774 C C . ALA A 1 95 ? -3.826 -5.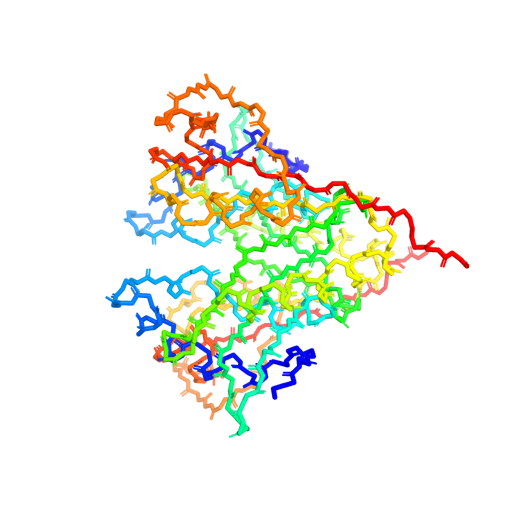648 -16.781 1 98.44 95 ALA A C 1
ATOM 776 O O . ALA A 1 95 ? -4.035 -4.508 -17.188 1 98.44 95 ALA A O 1
ATOM 777 N N . ALA A 1 96 ? -2.643 -6.098 -16.438 1 98.56 96 ALA A N 1
ATOM 778 C CA . ALA A 1 96 ? -1.458 -5.258 -16.578 1 98.56 96 ALA A CA 1
ATOM 779 C C . ALA A 1 96 ? -1.199 -4.914 -18.047 1 98.56 96 ALA A C 1
ATOM 781 O O . ALA A 1 96 ? -0.946 -3.754 -18.375 1 98.56 96 ALA A O 1
ATOM 782 N N . ARG A 1 97 ? -1.338 -5.883 -18.906 1 97.94 97 ARG A N 1
ATOM 783 C CA . ARG A 1 97 ? -1.153 -5.664 -20.328 1 97.94 97 ARG A CA 1
ATOM 784 C C . ARG A 1 97 ? -2.168 -4.66 -20.875 1 97.94 97 ARG A C 1
ATOM 786 O O . ARG A 1 97 ? -1.817 -3.768 -21.641 1 97.94 97 ARG A O 1
ATOM 793 N N . GLU A 1 98 ? -3.369 -4.84 -20.438 1 97.31 98 GLU A N 1
ATOM 794 C CA . GLU A 1 98 ? -4.449 -3.963 -20.875 1 97.31 98 GLU A CA 1
ATOM 795 C C . GLU A 1 98 ? -4.18 -2.514 -20.484 1 97.31 98 GLU A C 1
ATOM 797 O O . GLU A 1 98 ? -4.664 -1.587 -21.141 1 97.31 98 GLU A O 1
ATOM 802 N N . ARG A 1 99 ? -3.365 -2.363 -19.5 1 97.19 99 ARG A N 1
ATOM 803 C CA . ARG A 1 99 ? -3.053 -1.028 -19 1 97.19 99 ARG A CA 1
ATOM 804 C C . ARG A 1 99 ? -1.755 -0.506 -19.609 1 97.19 99 ARG A C 1
ATOM 806 O O . ARG A 1 99 ? -1.28 0.57 -19.234 1 97.19 99 ARG A O 1
ATOM 813 N N . GLY A 1 100 ? -1.175 -1.31 -20.406 1 97.31 100 GLY A N 1
ATOM 814 C CA . GLY A 1 100 ? 0.005 -0.869 -21.141 1 97.31 100 GLY A CA 1
ATOM 815 C C . GLY A 1 100 ? 1.303 -1.187 -20.422 1 97.31 100 GLY A C 1
ATOM 816 O O . GLY A 1 100 ? 2.359 -0.663 -20.781 1 97.31 100 GLY A O 1
ATOM 817 N N . CYS A 1 101 ? 1.245 -1.985 -19.453 1 98.5 101 CYS A N 1
ATOM 818 C CA . CYS A 1 101 ? 2.463 -2.352 -18.734 1 98.5 101 CYS A CA 1
ATOM 819 C C . CYS A 1 101 ? 3.312 -3.309 -19.562 1 98.5 101 CYS A C 1
ATOM 821 O O . CYS A 1 101 ? 2.781 -4.16 -20.281 1 98.5 101 CYS A O 1
ATOM 823 N N . ALA A 1 102 ? 4.625 -3.158 -19.328 1 98.62 102 ALA A N 1
ATOM 824 C CA . ALA A 1 102 ? 5.574 -3.994 -20.062 1 98.62 102 ALA A CA 1
ATOM 825 C C . ALA A 1 102 ? 6.219 -5.023 -19.141 1 98.62 102 ALA A C 1
ATOM 827 O O . ALA A 1 102 ? 6.879 -5.957 -19.594 1 98.62 102 ALA A O 1
ATOM 828 N N . GLU A 1 103 ? 6.043 -4.863 -17.828 1 98.81 103 GLU A N 1
ATOM 829 C CA . GLU A 1 103 ? 6.645 -5.793 -16.891 1 98.81 103 GLU A CA 1
ATOM 830 C C . GLU A 1 103 ? 5.82 -5.891 -15.602 1 98.81 103 GLU A C 1
ATOM 832 O O . GLU A 1 103 ? 5.02 -5 -15.305 1 98.81 103 GLU A O 1
ATOM 837 N N . VAL A 1 104 ? 6 -6.977 -14.945 1 98.94 104 VAL A N 1
ATOM 838 C CA . VAL A 1 104 ? 5.414 -7.215 -13.625 1 98.94 104 VAL A CA 1
ATOM 839 C C . VAL A 1 104 ? 6.523 -7.477 -12.609 1 98.94 104 VAL A C 1
ATOM 841 O O . VAL A 1 104 ? 7.43 -8.273 -12.859 1 98.94 104 VAL A O 1
ATOM 844 N N . LEU A 1 105 ? 6.461 -6.742 -11.516 1 98.94 105 LEU A N 1
ATOM 845 C CA . LEU A 1 105 ? 7.43 -6.863 -10.43 1 98.94 105 LEU A CA 1
ATOM 846 C C . LEU A 1 105 ? 6.785 -7.5 -9.195 1 98.94 105 LEU A C 1
ATOM 848 O O . LEU A 1 105 ? 5.574 -7.383 -8.992 1 98.94 105 LEU A O 1
ATOM 852 N N . ALA A 1 106 ? 7.562 -8.18 -8.422 1 98.88 106 ALA A N 1
ATOM 853 C CA . ALA A 1 106 ? 7.176 -8.758 -7.137 1 98.88 106 ALA A CA 1
ATOM 854 C C . ALA A 1 106 ? 8.398 -9.023 -6.266 1 98.88 106 ALA A C 1
ATOM 856 O O . ALA A 1 106 ? 9.539 -8.906 -6.727 1 98.88 106 ALA A O 1
ATOM 857 N N . ILE A 1 107 ? 8.133 -9.312 -5.016 1 98.75 107 ILE A N 1
ATOM 858 C CA . ILE A 1 107 ? 9.219 -9.656 -4.102 1 98.75 107 ILE A CA 1
ATOM 859 C C . ILE A 1 107 ? 8.781 -10.797 -3.188 1 98.75 107 ILE A C 1
ATOM 861 O O . ILE A 1 107 ? 7.586 -11.102 -3.088 1 98.75 107 ILE A O 1
ATOM 865 N N . THR A 1 108 ? 9.711 -11.445 -2.586 1 97.81 108 THR A N 1
ATOM 866 C CA . THR A 1 108 ? 9.453 -12.398 -1.507 1 97.81 108 THR A CA 1
ATOM 867 C C . THR A 1 108 ? 10.656 -12.484 -0.572 1 97.81 108 THR A C 1
ATOM 869 O O . THR A 1 108 ? 11.68 -11.836 -0.805 1 97.81 108 THR A O 1
ATOM 872 N N . SER A 1 109 ? 10.469 -13.156 0.547 1 96.44 109 SER A N 1
ATOM 873 C CA . SER A 1 109 ? 11.594 -13.406 1.451 1 96.44 109 SER A CA 1
ATOM 874 C C . SER A 1 109 ? 12.539 -14.453 0.88 1 96.44 109 SER A C 1
ATOM 876 O O . SER A 1 109 ? 12.109 -15.391 0.199 1 96.44 109 SER A O 1
ATOM 878 N N . PRO A 1 110 ? 13.844 -14.32 1.232 1 97.56 110 PRO A N 1
ATOM 879 C CA . PRO A 1 110 ? 14.805 -15.297 0.716 1 97.56 110 PRO A CA 1
ATOM 880 C C . PRO A 1 110 ? 14.5 -16.719 1.166 1 97.56 110 PRO A C 1
ATOM 882 O O . PRO A 1 110 ? 14.805 -17.688 0.449 1 97.56 110 PRO A O 1
ATOM 885 N N . GLY A 1 111 ? 13.93 -16.922 2.305 1 95.88 111 GLY A N 1
ATOM 886 C CA . GLY A 1 111 ? 13.633 -18.25 2.836 1 95.88 111 GLY A CA 1
ATOM 887 C C . GLY A 1 111 ? 12.352 -18.844 2.285 1 95.88 111 GLY A C 1
ATOM 888 O O . GLY A 1 111 ? 11.992 -19.969 2.604 1 95.88 111 GLY A O 1
ATOM 889 N N . ASN A 1 112 ? 11.625 -18.109 1.484 1 94.94 112 ASN A N 1
ATOM 890 C CA . ASN A 1 112 ? 10.359 -18.594 0.923 1 94.94 112 ASN A CA 1
ATOM 891 C C . ASN A 1 112 ? 10.586 -19.391 -0.361 1 94.94 112 ASN A C 1
ATOM 893 O O . ASN A 1 112 ? 10.211 -18.938 -1.446 1 94.94 112 ASN A O 1
ATOM 897 N N . ALA A 1 113 ? 11.102 -20.578 -0.214 1 96.38 113 ALA A N 1
ATOM 898 C CA . ALA A 1 113 ? 11.5 -21.406 -1.342 1 96.38 113 ALA A CA 1
ATOM 899 C C . ALA A 1 113 ? 10.305 -21.734 -2.238 1 96.38 113 ALA A C 1
ATOM 901 O O . ALA A 1 113 ? 10.445 -21.797 -3.463 1 96.38 113 ALA A O 1
ATOM 902 N N . GLY A 1 114 ? 9.156 -21.906 -1.604 1 94 114 GLY A N 1
ATOM 903 C CA . GLY A 1 114 ? 7.957 -22.188 -2.377 1 94 114 GLY A CA 1
ATOM 904 C C . GLY A 1 114 ? 7.566 -21.047 -3.301 1 94 114 GLY A C 1
ATOM 905 O O . GLY A 1 114 ? 7.258 -21.266 -4.473 1 94 114 GLY A O 1
ATOM 906 N N . SER A 1 115 ? 7.57 -19.844 -2.787 1 95.25 115 SER A N 1
ATOM 907 C CA . SER A 1 115 ? 7.25 -18.656 -3.588 1 95.25 115 SER A CA 1
ATOM 908 C C . SER A 1 115 ? 8.266 -18.469 -4.711 1 95.25 115 SER A C 1
ATOM 910 O O . SER A 1 115 ? 7.891 -18.156 -5.844 1 95.25 115 SER A O 1
ATOM 912 N N . ILE A 1 116 ? 9.531 -18.656 -4.418 1 98 116 ILE A N 1
ATOM 913 C CA . ILE A 1 116 ? 10.602 -18.484 -5.402 1 98 116 ILE A CA 1
ATOM 914 C C . ILE A 1 116 ? 10.414 -19.484 -6.539 1 98 116 ILE A C 1
ATOM 916 O O . ILE A 1 116 ? 10.445 -19.109 -7.715 1 98 116 ILE A O 1
ATOM 920 N N . ALA A 1 117 ? 10.18 -20.719 -6.211 1 96.88 117 ALA A N 1
ATOM 921 C CA . ALA A 1 117 ? 9.953 -21.75 -7.215 1 96.88 117 ALA A CA 1
ATOM 922 C C . ALA A 1 117 ? 8.719 -21.438 -8.055 1 96.88 117 ALA A C 1
ATOM 924 O O . ALA A 1 117 ? 8.742 -21.578 -9.281 1 96.88 117 ALA A O 1
ATOM 925 N N . PHE A 1 118 ? 7.688 -21.047 -7.391 1 96.62 118 PHE A N 1
ATOM 926 C CA . PHE A 1 118 ? 6.441 -20.703 -8.07 1 96.62 118 PHE A CA 1
ATOM 927 C C . PHE A 1 118 ? 6.668 -19.594 -9.094 1 96.62 118 PHE A C 1
ATOM 929 O O . PHE A 1 118 ? 6.254 -19.719 -10.25 1 96.62 118 PHE A O 1
ATOM 936 N N . HIS A 1 119 ? 7.305 -18.516 -8.695 1 98.06 119 HIS A N 1
ATOM 937 C CA . HIS A 1 119 ? 7.531 -17.375 -9.578 1 98.06 119 HIS A CA 1
ATOM 938 C C . HIS A 1 119 ? 8.422 -17.766 -10.758 1 98.06 119 HIS A C 1
ATOM 940 O O . HIS A 1 119 ? 8.164 -17.359 -11.891 1 98.06 119 HIS A O 1
ATOM 946 N N . ARG A 1 120 ? 9.383 -18.547 -10.5 1 97.88 120 ARG A N 1
ATOM 947 C CA . ARG A 1 120 ? 10.219 -19.031 -11.594 1 97.88 120 ARG A CA 1
ATOM 948 C C . ARG A 1 120 ? 9.398 -19.828 -12.602 1 97.88 120 ARG A C 1
ATOM 950 O O . ARG A 1 120 ? 9.547 -19.656 -13.812 1 97.88 120 ARG A O 1
ATOM 957 N N . GLN A 1 121 ? 8.57 -20.688 -12.102 1 97.25 121 GLN A N 1
ATOM 958 C CA . GLN A 1 121 ? 7.707 -21.484 -12.961 1 97.25 121 GLN A CA 1
ATOM 959 C C . GLN A 1 121 ? 6.766 -20.594 -13.773 1 97.25 121 GLN A C 1
ATOM 961 O O . GLN A 1 121 ? 6.414 -20.938 -14.906 1 97.25 121 GLN A O 1
ATOM 966 N N . MET A 1 122 ? 6.398 -19.484 -13.25 1 97.25 122 MET A N 1
ATOM 967 C CA . MET A 1 122 ? 5.488 -18.562 -13.906 1 97.25 122 MET A CA 1
ATOM 968 C C . MET A 1 122 ? 6.219 -17.719 -14.953 1 97.25 122 MET A C 1
ATOM 970 O O . MET A 1 122 ? 5.598 -16.938 -15.68 1 97.25 122 MET A O 1
ATOM 974 N N . GLY A 1 123 ? 7.508 -17.734 -14.984 1 97.94 123 GLY A N 1
ATOM 975 C CA . GLY A 1 123 ? 8.266 -17.031 -16.016 1 97.94 123 GLY A CA 1
ATOM 976 C C . GLY A 1 123 ? 8.984 -15.797 -15.484 1 97.94 123 GLY A C 1
ATOM 977 O O . GLY A 1 123 ? 9.602 -15.055 -16.25 1 97.94 123 GLY A O 1
ATOM 978 N N . PHE A 1 124 ? 8.961 -15.688 -14.156 1 98.75 124 PHE A N 1
ATOM 979 C CA . PHE A 1 124 ? 9.688 -14.562 -13.57 1 98.75 124 PHE A CA 1
ATOM 980 C C . PHE A 1 124 ? 11.188 -14.828 -13.555 1 98.75 124 PHE A C 1
ATOM 982 O O . PHE A 1 124 ? 11.609 -15.969 -13.359 1 98.75 124 PHE A O 1
ATOM 989 N N . GLU A 1 125 ? 11.922 -13.773 -13.695 1 98.62 125 GLU A N 1
ATOM 990 C CA . GLU A 1 125 ? 13.367 -13.797 -13.453 1 98.62 125 GLU A CA 1
ATOM 991 C C . GLU A 1 125 ? 13.703 -13.188 -12.094 1 98.62 125 GLU A C 1
ATOM 993 O O . GLU A 1 125 ? 13.008 -12.289 -11.617 1 98.62 125 GLU A O 1
ATOM 998 N N . LEU A 1 126 ? 14.742 -13.695 -11.492 1 98.5 126 LEU A N 1
ATOM 999 C CA . LEU A 1 126 ? 15.273 -13.078 -10.289 1 98.5 126 LEU A CA 1
ATOM 1000 C C . LEU A 1 126 ? 16.203 -11.914 -10.633 1 98.5 126 LEU A C 1
ATOM 1002 O O . LEU A 1 126 ? 17.078 -12.047 -11.5 1 98.5 126 LEU A O 1
ATOM 1006 N N . LEU A 1 127 ? 15.992 -10.844 -9.992 1 98.69 127 LEU A N 1
ATOM 1007 C CA . LEU A 1 127 ? 16.812 -9.672 -10.266 1 98.69 127 LEU A CA 1
ATOM 1008 C C . LEU A 1 127 ? 18.062 -9.664 -9.398 1 98.69 127 LEU A C 1
ATOM 1010 O O . LEU A 1 127 ? 18.062 -10.219 -8.297 1 98.69 127 LEU A O 1
ATOM 1014 N N . PRO A 1 128 ? 19.094 -8.992 -9.859 1 98.31 128 PRO A N 1
ATOM 1015 C CA . PRO A 1 128 ? 20.312 -8.891 -9.047 1 98.31 128 PRO A CA 1
ATOM 1016 C C . PRO A 1 128 ? 20.062 -8.219 -7.699 1 98.31 128 PRO A C 1
ATOM 1018 O O . PRO A 1 128 ? 19.094 -7.465 -7.551 1 98.31 128 PRO A O 1
ATOM 1021 N N . GLY A 1 129 ? 20.922 -8.57 -6.762 1 98.06 129 GLY A N 1
ATOM 1022 C CA . GLY A 1 129 ? 20.859 -7.996 -5.426 1 98.06 129 GLY A CA 1
ATOM 1023 C C . GLY A 1 129 ? 22.219 -7.617 -4.871 1 98.06 129 GLY A C 1
ATOM 1024 O O . GLY A 1 129 ? 23.156 -7.395 -5.629 1 98.06 129 GLY A O 1
ATOM 1025 N N . ASP A 1 130 ? 22.219 -7.469 -3.641 1 98.31 130 ASP A N 1
ATOM 1026 C CA . ASP A 1 130 ? 23.438 -7.074 -2.945 1 98.31 130 ASP A CA 1
ATOM 1027 C C . ASP A 1 130 ? 24.312 -8.289 -2.637 1 98.31 130 ASP A C 1
ATOM 1029 O O . ASP A 1 130 ? 25.516 -8.148 -2.395 1 98.31 130 ASP A O 1
ATOM 1033 N N . GLY A 1 131 ? 23.734 -9.453 -2.65 1 98.19 131 GLY A N 1
ATOM 1034 C CA . GLY A 1 131 ? 24.375 -10.711 -2.332 1 98.19 131 GLY A CA 1
ATOM 1035 C C . GLY A 1 131 ? 23.531 -11.922 -2.658 1 98.19 131 GLY A C 1
ATOM 1036 O O . GLY A 1 131 ? 22.547 -11.82 -3.404 1 98.19 131 GLY A O 1
ATOM 1037 N N . VAL A 1 132 ? 24.062 -13.109 -2.217 1 97.81 132 VAL A N 1
ATOM 1038 C CA . VAL A 1 132 ? 23.375 -14.367 -2.473 1 97.81 132 VAL A CA 1
ATOM 1039 C C . VAL A 1 132 ? 23.094 -15.078 -1.153 1 97.81 132 VAL A C 1
ATOM 1041 O O . VAL A 1 132 ? 23.953 -15.148 -0.28 1 97.81 132 VAL A O 1
ATOM 1044 N N . GLU A 1 133 ? 21.875 -15.445 -1.014 1 96.56 133 GLU A N 1
ATOM 1045 C CA . GLU A 1 133 ? 21.469 -16.297 0.094 1 96.56 133 GLU A CA 1
ATOM 1046 C C . GLU A 1 133 ? 20.719 -17.531 -0.41 1 96.56 133 GLU A C 1
ATOM 1048 O O . GLU A 1 133 ? 19.75 -17.406 -1.175 1 96.56 133 GLU A O 1
ATOM 1053 N N . ASP A 1 134 ? 21.156 -18.719 0.04 1 94.06 134 ASP A N 1
ATOM 1054 C CA . ASP A 1 134 ? 20.547 -19.984 -0.369 1 94.06 134 ASP A CA 1
ATOM 1055 C C . ASP A 1 134 ? 20.422 -20.062 -1.888 1 94.06 134 ASP A C 1
ATOM 1057 O O . ASP A 1 134 ? 19.359 -20.453 -2.408 1 94.06 134 ASP A O 1
ATOM 1061 N N . GLY A 1 135 ? 21.375 -19.5 -2.547 1 95.88 135 GLY A N 1
ATOM 1062 C CA . GLY A 1 135 ? 21.5 -19.656 -3.986 1 95.88 135 GLY A CA 1
ATOM 1063 C C . GLY A 1 135 ? 20.688 -18.641 -4.77 1 95.88 135 GLY A C 1
ATOM 1064 O O . GLY A 1 135 ? 20.625 -18.703 -6 1 95.88 135 GLY A O 1
ATOM 1065 N N . VAL A 1 136 ? 20.078 -17.734 -4.059 1 98.12 136 VAL A N 1
ATOM 1066 C CA . VAL A 1 136 ? 19.281 -16.75 -4.789 1 98.12 136 VAL A CA 1
ATOM 1067 C C . VAL A 1 136 ? 19.812 -15.344 -4.48 1 98.12 136 VAL A C 1
ATOM 1069 O O . VAL A 1 136 ? 20.281 -15.078 -3.373 1 98.12 136 VAL A O 1
ATOM 1072 N N . PRO A 1 137 ? 19.734 -14.406 -5.512 1 98.69 137 PRO A N 1
ATOM 1073 C CA . PRO A 1 137 ? 20.125 -13.016 -5.25 1 98.69 137 PRO A CA 1
ATOM 1074 C C . PRO A 1 137 ? 19.203 -12.328 -4.242 1 98.69 137 PRO A C 1
ATOM 1076 O O . PRO A 1 137 ? 17.984 -12.523 -4.273 1 98.69 137 PRO A O 1
ATOM 1079 N N . VAL A 1 138 ? 19.797 -11.547 -3.342 1 98.75 138 VAL A N 1
ATOM 1080 C CA . VAL A 1 138 ? 19.047 -10.922 -2.258 1 98.75 138 VAL A CA 1
ATOM 1081 C C . VAL A 1 138 ? 19.469 -9.461 -2.123 1 98.75 138 VAL A C 1
ATOM 1083 O O . VAL A 1 138 ? 20.641 -9.133 -2.227 1 98.75 138 VAL A O 1
ATOM 1086 N N . VAL A 1 139 ? 18.531 -8.594 -1.997 1 98.56 139 VAL A N 1
ATOM 1087 C CA . VAL A 1 139 ? 18.781 -7.219 -1.568 1 98.56 139 VAL A CA 1
ATOM 1088 C C . VAL A 1 139 ? 18.703 -7.129 -0.047 1 98.56 139 VAL A C 1
ATOM 1090 O O . VAL A 1 139 ? 17.641 -7.406 0.536 1 98.56 139 VAL A O 1
ATOM 1093 N N . TYR A 1 140 ? 19.75 -6.719 0.55 1 97.94 140 TYR A N 1
ATOM 1094 C CA . TYR A 1 140 ? 19.797 -6.621 2.004 1 97.94 140 TYR A CA 1
ATOM 1095 C C . TYR A 1 140 ? 18.984 -5.426 2.492 1 97.94 140 TYR A C 1
ATOM 1097 O O . TYR A 1 140 ? 19 -4.363 1.87 1 97.94 140 TYR A O 1
ATOM 1105 N N . ASP A 1 141 ? 18.266 -5.617 3.576 1 96.31 141 ASP A N 1
ATOM 1106 C CA . ASP A 1 141 ? 17.5 -4.59 4.277 1 96.31 141 ASP A CA 1
ATOM 1107 C C . ASP A 1 141 ? 16.5 -3.908 3.34 1 96.31 141 ASP A C 1
ATOM 1109 O O . ASP A 1 141 ? 16.234 -2.713 3.475 1 96.31 141 ASP A O 1
ATOM 1113 N N . TYR A 1 142 ? 16.047 -4.691 2.346 1 97.38 142 TYR A N 1
ATOM 1114 C CA . TYR A 1 142 ? 15.148 -4.152 1.336 1 97.38 142 TYR A CA 1
ATOM 1115 C C . TYR A 1 142 ? 13.906 -3.535 1.981 1 97.38 142 TYR A C 1
ATOM 1117 O O . TYR A 1 142 ? 13.508 -2.424 1.628 1 97.38 142 TYR A O 1
ATOM 1125 N N . SER A 1 143 ? 13.266 -4.23 2.875 1 94.75 143 SER A N 1
ATOM 1126 C CA . SER A 1 143 ? 12.047 -3.779 3.531 1 94.75 143 SER A CA 1
ATOM 1127 C C . SER A 1 143 ? 12.328 -3.277 4.941 1 94.75 143 SER A C 1
ATOM 1129 O O . SER A 1 143 ? 11.484 -3.395 5.832 1 94.75 143 SER A O 1
ATOM 1131 N N . GLY A 1 144 ? 13.555 -2.77 5.227 1 92.56 144 GLY A N 1
ATOM 1132 C CA . GLY A 1 144 ? 14.008 -2.336 6.539 1 92.56 144 GLY A CA 1
ATOM 1133 C C . GLY A 1 144 ? 15.102 -3.217 7.113 1 92.56 144 GLY A C 1
ATOM 1134 O O . GLY A 1 144 ? 15.469 -4.23 6.512 1 92.56 144 GLY A O 1
ATOM 1135 N N . PRO A 1 145 ? 15.609 -2.812 8.273 1 90.94 145 PRO A N 1
ATOM 1136 C CA . PRO A 1 145 ? 16.734 -3.535 8.867 1 90.94 145 PRO A CA 1
ATOM 1137 C C . PRO A 1 145 ? 16.453 -5.027 9.039 1 90.94 145 PRO A C 1
ATOM 1139 O O . PRO A 1 145 ? 15.5 -5.402 9.727 1 90.94 145 PRO A O 1
ATOM 1142 N N . GLY A 1 146 ? 17.25 -5.891 8.438 1 93.75 146 GLY A N 1
ATOM 1143 C CA . GLY A 1 146 ? 17.141 -7.336 8.57 1 93.75 146 GLY A CA 1
ATOM 1144 C C . GLY A 1 146 ? 16.094 -7.949 7.672 1 93.75 146 GLY A C 1
ATOM 1145 O O . GLY A 1 146 ? 15.961 -9.172 7.609 1 93.75 146 GLY A O 1
ATOM 1146 N N . GLN A 1 147 ? 15.344 -7.145 6.988 1 95 147 GLN A N 1
ATOM 1147 C CA . GLN A 1 147 ? 14.273 -7.637 6.129 1 95 147 GLN A CA 1
ATOM 1148 C C . GLN A 1 147 ? 14.711 -7.691 4.672 1 95 147 GLN A C 1
ATOM 1150 O O . GLN A 1 147 ? 14.383 -6.805 3.881 1 95 147 GLN A O 1
ATOM 1155 N N . HIS A 1 148 ? 15.406 -8.75 4.391 1 97.94 148 HIS A N 1
ATOM 1156 C CA . HIS A 1 148 ? 15.961 -8.984 3.062 1 97.94 148 HIS A CA 1
ATOM 1157 C C . HIS A 1 148 ? 14.898 -9.5 2.104 1 97.94 148 HIS A C 1
ATOM 1159 O O . HIS A 1 148 ? 13.906 -10.094 2.533 1 97.94 148 HIS A O 1
ATOM 1165 N N . ARG A 1 149 ? 15.148 -9.195 0.775 1 98.56 149 ARG A N 1
ATOM 1166 C CA . ARG A 1 149 ? 14.141 -9.656 -0.178 1 98.56 149 ARG A CA 1
ATOM 1167 C C . ARG A 1 149 ? 14.789 -10.117 -1.478 1 98.56 149 ARG A C 1
ATOM 1169 O O . ARG A 1 149 ? 15.859 -9.633 -1.853 1 98.56 149 ARG A O 1
ATOM 1176 N N . VAL A 1 150 ? 14.156 -11.062 -2.086 1 98.81 150 VAL A N 1
ATOM 1177 C CA . VAL A 1 150 ? 14.367 -11.453 -3.477 1 98.81 150 VAL A CA 1
ATOM 1178 C C . VAL A 1 150 ? 13.422 -10.672 -4.387 1 98.81 150 VAL A C 1
ATOM 1180 O O . VAL A 1 150 ? 12.227 -10.57 -4.102 1 98.81 150 VAL A O 1
ATOM 1183 N N . ARG A 1 151 ? 13.938 -10.117 -5.438 1 98.88 151 ARG A N 1
ATOM 1184 C CA . ARG A 1 151 ? 13.117 -9.352 -6.375 1 98.88 151 ARG A CA 1
ATOM 1185 C C . ARG A 1 151 ? 12.883 -10.133 -7.66 1 98.88 151 ARG A C 1
ATOM 1187 O O . ARG A 1 151 ? 13.789 -10.797 -8.172 1 98.88 151 ARG A O 1
ATOM 1194 N N . PHE A 1 152 ? 11.648 -10.078 -8.148 1 98.75 152 PHE A N 1
ATOM 1195 C CA . PHE A 1 152 ? 11.227 -10.766 -9.367 1 98.75 152 PHE A CA 1
ATOM 1196 C C . PHE A 1 152 ? 10.844 -9.758 -10.445 1 98.75 152 PHE A C 1
ATOM 1198 O O . PHE A 1 152 ? 10.281 -8.703 -10.148 1 98.75 152 PHE A O 1
ATOM 1205 N N . ARG A 1 153 ? 11.039 -10.18 -11.641 1 98.88 153 ARG A N 1
ATOM 1206 C CA . ARG A 1 153 ? 10.523 -9.438 -12.789 1 98.88 153 ARG A CA 1
ATOM 1207 C C . ARG A 1 153 ? 10.039 -10.383 -13.883 1 98.88 153 ARG A C 1
ATOM 1209 O O . ARG A 1 153 ? 10.703 -11.375 -14.188 1 98.88 153 ARG A O 1
ATOM 1216 N N . LEU A 1 154 ? 8.891 -10.141 -14.383 1 98.88 154 LEU A N 1
ATOM 1217 C CA . LEU A 1 154 ? 8.359 -10.797 -15.57 1 98.88 154 LEU A CA 1
ATOM 1218 C C . LEU A 1 154 ? 8.156 -9.797 -16.703 1 98.88 154 LEU A C 1
ATOM 1220 O O . LEU A 1 154 ? 7.477 -8.781 -16.531 1 98.88 154 LEU A O 1
ATOM 1224 N N . GLN A 1 155 ? 8.766 -10 -17.844 1 98.5 155 GLN A N 1
ATOM 1225 C CA . GLN A 1 155 ? 8.484 -9.195 -19.031 1 98.5 155 GLN A CA 1
ATOM 1226 C C . GLN A 1 155 ? 7.156 -9.594 -19.672 1 98.5 155 GLN A C 1
ATOM 1228 O O . GLN A 1 155 ? 6.895 -10.781 -19.875 1 98.5 155 GLN A O 1
ATOM 1233 N N . LEU A 1 156 ? 6.379 -8.602 -19.875 1 97.56 156 LEU A N 1
ATOM 1234 C CA . LEU A 1 156 ? 5.098 -8.852 -20.516 1 97.56 156 LEU A CA 1
ATOM 1235 C C . LEU A 1 156 ? 5.199 -8.617 -22.031 1 97.56 156 LEU A C 1
ATOM 1237 O O . LEU A 1 156 ? 5.848 -7.664 -22.469 1 97.56 156 LEU A O 1
ATOM 1241 N N . GLU A 1 157 ? 4.691 -9.492 -22.766 1 87.88 157 GLU A N 1
ATOM 1242 C CA . GLU A 1 157 ? 4.527 -9.242 -24.203 1 87.88 157 GLU A CA 1
ATOM 1243 C C . GLU A 1 157 ? 3.375 -8.273 -24.469 1 87.88 157 GLU A C 1
ATOM 1245 O O . GLU A 1 157 ? 2.371 -8.289 -23.75 1 87.88 157 GLU A O 1
ATOM 1250 N N . PRO A 1 158 ? 3.693 -7.316 -25.422 1 76.38 158 PRO A N 1
ATOM 1251 C CA . PRO A 1 158 ? 2.596 -6.387 -25.703 1 76.38 158 PRO A CA 1
ATOM 1252 C C . PRO A 1 158 ? 1.29 -7.105 -26.031 1 76.38 158 PRO A C 1
ATOM 1254 O O . PRO A 1 158 ? 1.312 -8.234 -26.531 1 76.38 158 PRO A O 1
ATOM 1257 N N . ALA A 1 159 ? 0.201 -6.555 -25.516 1 68.5 159 ALA A N 1
ATOM 1258 C CA . ALA A 1 159 ? -1.108 -7.098 -25.859 1 68.5 159 ALA A CA 1
ATOM 1259 C C . ALA A 1 159 ? -1.268 -7.207 -27.375 1 68.5 159 ALA A C 1
ATOM 1261 O O . ALA A 1 159 ? -0.755 -6.371 -28.125 1 68.5 159 ALA A O 1
ATOM 1262 N N . VAL A 1 160 ? -1.428 -8.422 -27.969 1 56.94 160 VAL A N 1
ATOM 1263 C CA . VAL A 1 160 ? -1.666 -8.586 -29.391 1 56.94 160 VAL A CA 1
ATOM 1264 C C . VAL A 1 160 ? -2.832 -7.699 -29.828 1 56.94 160 VAL A C 1
ATOM 1266 O O . VAL A 1 160 ? -3.896 -7.711 -29.203 1 56.94 160 VAL A O 1
ATOM 1269 N N . GLY A 1 161 ? -2.578 -6.398 -30.328 1 43.97 161 GLY A N 1
ATOM 1270 C CA . GLY A 1 161 ? -3.631 -5.648 -31 1 43.97 161 GLY A CA 1
ATOM 1271 C C . GLY A 1 161 ? -4.473 -6.496 -31.938 1 43.97 161 GLY A C 1
ATOM 1272 O O . GLY A 1 161 ? -4.023 -7.547 -32.406 1 43.97 161 GLY A O 1
ATOM 1273 N N . MET B 1 1 ? 14.055 24.688 5.914 1 87.44 1 MET B N 1
ATOM 1274 C CA . MET B 1 1 ? 13.281 23.469 5.703 1 87.44 1 MET B CA 1
ATOM 1275 C C . MET B 1 1 ? 12.711 23.422 4.289 1 87.44 1 MET B C 1
ATOM 1277 O O . MET B 1 1 ? 12.195 24.438 3.787 1 87.44 1 MET B O 1
ATOM 1281 N N . ARG B 1 2 ? 12.945 22.328 3.674 1 94.75 2 ARG B N 1
ATOM 1282 C CA . ARG B 1 2 ? 12.477 22.156 2.303 1 94.75 2 ARG B CA 1
ATOM 1283 C C . ARG B 1 2 ? 11.688 20.859 2.148 1 94.75 2 ARG B C 1
ATOM 1285 O O . ARG B 1 2 ? 12.016 19.844 2.775 1 94.75 2 ARG B O 1
ATOM 1292 N N . ILE B 1 3 ? 10.633 20.938 1.33 1 97.62 3 ILE B N 1
ATOM 1293 C CA . ILE B 1 3 ? 9.859 19.75 1.002 1 97.62 3 ILE B CA 1
ATOM 1294 C C . ILE B 1 3 ? 10.172 19.297 -0.423 1 97.62 3 ILE B C 1
ATOM 1296 O O . ILE B 1 3 ? 10.156 20.109 -1.353 1 97.62 3 ILE B O 1
ATOM 1300 N N . ARG B 1 4 ? 10.531 18.078 -0.566 1 98.19 4 ARG B N 1
ATOM 1301 C CA . ARG B 1 4 ? 10.844 17.531 -1.88 1 98.19 4 ARG B CA 1
ATOM 1302 C C . ARG B 1 4 ? 10.156 16.188 -2.084 1 98.19 4 ARG B C 1
ATOM 1304 O O . ARG B 1 4 ? 9.68 15.57 -1.126 1 98.19 4 ARG B O 1
ATOM 1311 N N . GLN B 1 5 ? 10.102 15.773 -3.324 1 98.56 5 GLN B N 1
ATOM 1312 C CA . GLN B 1 5 ? 9.594 14.445 -3.639 1 98.56 5 GLN B CA 1
ATOM 1313 C C . GLN B 1 5 ? 10.469 13.359 -3.014 1 98.56 5 GLN B C 1
ATOM 1315 O O . GLN B 1 5 ? 11.695 13.477 -3.004 1 98.56 5 GLN B O 1
ATOM 1320 N N . ILE B 1 6 ? 9.867 12.305 -2.51 1 98.62 6 ILE B N 1
ATOM 1321 C CA . ILE B 1 6 ? 10.625 11.18 -1.973 1 98.62 6 ILE B CA 1
ATOM 1322 C C . ILE B 1 6 ? 11.281 10.406 -3.113 1 98.62 6 ILE B C 1
ATOM 1324 O O . ILE B 1 6 ? 10.82 10.461 -4.254 1 98.62 6 ILE B O 1
ATOM 1328 N N . GLN B 1 7 ? 12.305 9.773 -2.752 1 97.69 7 GLN B N 1
ATOM 1329 C CA . GLN B 1 7 ? 13.008 8.836 -3.619 1 97.69 7 GLN B CA 1
ATOM 1330 C C . GLN B 1 7 ? 13.094 7.457 -2.977 1 97.69 7 GLN B C 1
ATOM 1332 O O . GLN B 1 7 ? 12.977 7.324 -1.756 1 97.69 7 GLN B O 1
ATOM 1337 N N . SER B 1 8 ? 13.312 6.438 -3.857 1 97.44 8 SER B N 1
ATOM 1338 C CA . SER B 1 8 ? 13.438 5.074 -3.348 1 97.44 8 SER B CA 1
ATOM 1339 C C . SER B 1 8 ? 14.516 4.98 -2.277 1 97.44 8 SER B C 1
ATOM 1341 O O . SER B 1 8 ? 14.352 4.277 -1.279 1 97.44 8 SER B O 1
ATOM 1343 N N . ASP B 1 9 ? 15.555 5.754 -2.402 1 96.81 9 ASP B N 1
ATOM 1344 C CA . ASP B 1 9 ? 16.703 5.676 -1.513 1 96.81 9 ASP B CA 1
ATOM 1345 C C . ASP B 1 9 ? 16.391 6.293 -0.151 1 96.81 9 ASP B C 1
ATOM 1347 O O . ASP B 1 9 ? 17.156 6.113 0.806 1 96.81 9 ASP B O 1
ATOM 1351 N N . ASP B 1 10 ? 15.312 7.035 -0.016 1 98 10 ASP B N 1
ATOM 1352 C CA . ASP B 1 10 ? 14.922 7.625 1.263 1 98 10 ASP B CA 1
ATOM 1353 C C . ASP B 1 10 ? 14.398 6.555 2.219 1 98 10 ASP B C 1
ATOM 1355 O O . ASP B 1 10 ? 14.391 6.754 3.436 1 98 10 ASP B O 1
ATOM 1359 N N . PHE B 1 11 ? 13.992 5.414 1.659 1 98.19 11 PHE B N 1
ATOM 1360 C CA . PHE B 1 11 ? 13.281 4.41 2.443 1 98.19 11 PHE B CA 1
ATOM 1361 C C . PHE B 1 11 ? 14.172 3.867 3.557 1 98.19 11 PHE B C 1
ATOM 1363 O O . PHE B 1 11 ? 13.711 3.66 4.684 1 98.19 11 PHE B O 1
ATOM 1370 N N . ALA B 1 12 ? 15.359 3.594 3.266 1 96.25 12 ALA B N 1
ATOM 1371 C CA . ALA B 1 12 ? 16.25 2.996 4.254 1 96.25 12 ALA B CA 1
ATOM 1372 C C . ALA B 1 12 ? 16.312 3.844 5.52 1 96.25 12 ALA B C 1
ATOM 1374 O O . ALA B 1 12 ? 16.141 3.332 6.629 1 96.25 12 ALA B O 1
ATOM 1375 N N . PHE B 1 13 ? 16.547 5.121 5.371 1 96.19 13 PHE B N 1
ATOM 1376 C CA . PHE B 1 13 ? 16.625 6.004 6.527 1 96.19 13 PHE B CA 1
ATOM 1377 C C . PHE B 1 13 ? 15.297 6.066 7.266 1 96.19 13 PHE B C 1
ATOM 1379 O O . PHE B 1 13 ? 15.242 5.863 8.477 1 96.19 13 PHE B O 1
ATOM 1386 N N . ILE B 1 14 ? 14.242 6.289 6.508 1 96.69 14 ILE B N 1
ATOM 1387 C CA . ILE B 1 14 ? 12.938 6.48 7.117 1 96.69 14 ILE B CA 1
ATOM 1388 C C . ILE B 1 14 ? 12.531 5.219 7.883 1 96.69 14 ILE B C 1
ATOM 1390 O O . ILE B 1 14 ? 12.07 5.301 9.023 1 96.69 14 ILE B O 1
ATOM 1394 N N . SER B 1 15 ? 12.766 4.09 7.254 1 95.38 15 SER B N 1
ATOM 1395 C CA . SER B 1 15 ? 12.438 2.832 7.914 1 95.38 15 SER B CA 1
ATOM 1396 C C . SER B 1 15 ? 13.25 2.641 9.188 1 95.38 15 SER B C 1
ATOM 1398 O O . SER B 1 15 ? 12.797 1.997 10.133 1 95.38 15 SER B O 1
ATOM 1400 N N . SER B 1 16 ? 14.43 3.188 9.266 1 93.31 16 SER B N 1
ATOM 1401 C CA . SER B 1 16 ? 15.32 2.996 10.406 1 93.31 16 SER B CA 1
ATOM 1402 C C . SER B 1 16 ? 14.914 3.875 11.578 1 93.31 16 SER B C 1
ATOM 1404 O O . SER B 1 16 ? 15.227 3.564 12.734 1 93.31 16 SER B O 1
ATOM 1406 N N . VAL B 1 17 ? 14.141 4.961 11.336 1 92.81 17 VAL B N 1
ATOM 1407 C CA . VAL B 1 17 ? 13.867 5.918 12.406 1 92.81 17 VAL B CA 1
ATOM 1408 C C . VAL B 1 17 ? 12.398 5.828 12.812 1 92.81 17 VAL B C 1
ATOM 1410 O O . VAL B 1 17 ? 11.992 6.406 13.828 1 92.81 17 VAL B O 1
ATOM 1413 N N . MET B 1 18 ? 11.617 5.148 12.125 1 91.5 18 MET B N 1
ATOM 1414 C CA . MET B 1 18 ? 10.164 5.176 12.25 1 91.5 18 MET B CA 1
ATOM 1415 C C . MET B 1 18 ? 9.734 4.785 13.664 1 91.5 18 MET B C 1
ATOM 1417 O O . MET B 1 18 ? 8.906 5.465 14.273 1 91.5 18 MET B O 1
ATOM 1421 N N . ASP B 1 19 ? 10.289 3.713 14.18 1 89.62 19 ASP B N 1
ATOM 1422 C CA . ASP B 1 19 ? 9.867 3.271 15.508 1 89.62 19 ASP B CA 1
ATOM 1423 C C . ASP B 1 19 ? 10.195 4.324 16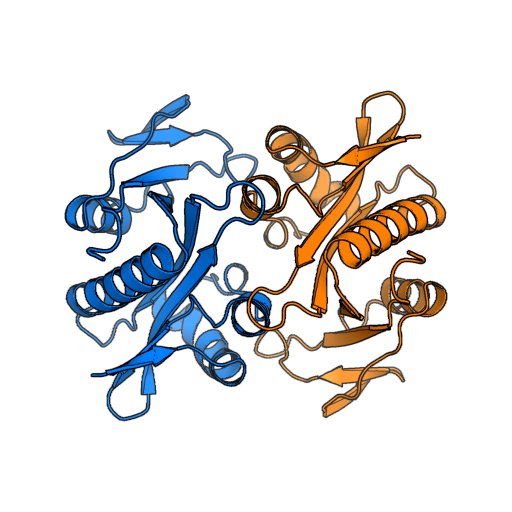.562 1 89.62 19 ASP B C 1
ATOM 1425 O O . ASP B 1 19 ? 9.398 4.57 17.469 1 89.62 19 ASP B O 1
ATOM 1429 N N . ASP B 1 20 ? 11.312 4.977 16.391 1 90.5 20 ASP B N 1
ATOM 1430 C CA . ASP B 1 20 ? 11.688 6.047 17.312 1 90.5 20 ASP B CA 1
ATOM 1431 C C . ASP B 1 20 ? 10.727 7.23 17.203 1 90.5 20 ASP B C 1
ATOM 1433 O O . ASP B 1 20 ? 10.359 7.832 18.203 1 90.5 20 ASP B O 1
ATOM 1437 N N . TRP B 1 21 ? 10.32 7.586 15.984 1 91.56 21 TRP B N 1
ATOM 1438 C CA . TRP B 1 21 ? 9.422 8.711 15.758 1 91.56 21 TRP B CA 1
ATOM 1439 C C . TRP B 1 21 ? 8.078 8.477 16.438 1 91.56 21 TRP B C 1
ATOM 1441 O O . TRP B 1 21 ? 7.379 9.438 16.797 1 91.56 21 TRP B O 1
ATOM 1451 N N . TRP B 1 22 ? 7.707 7.246 16.672 1 91.69 22 TRP B N 1
ATOM 1452 C CA . TRP B 1 22 ? 6.418 6.926 17.266 1 91.69 22 TRP B CA 1
ATOM 1453 C C . TRP B 1 22 ? 6.598 6.383 18.688 1 91.69 22 TRP B C 1
ATOM 1455 O O . TRP B 1 22 ? 5.836 5.523 19.125 1 91.69 22 TRP B O 1
ATOM 1465 N N . GLY B 1 23 ? 7.66 6.793 19.297 1 89.88 23 GLY B N 1
ATOM 1466 C CA . GLY B 1 23 ? 7.871 6.516 20.703 1 89.88 23 GLY B CA 1
ATOM 1467 C C . GLY B 1 23 ? 8.109 5.047 21 1 89.88 23 GLY B C 1
ATOM 1468 O O . GLY B 1 23 ? 7.695 4.539 22.047 1 89.88 23 GLY B O 1
ATOM 1469 N N . GLY B 1 24 ? 8.539 4.34 20.047 1 88.38 24 GLY B N 1
ATOM 1470 C CA . GLY B 1 24 ? 8.859 2.938 20.25 1 88.38 24 GLY B CA 1
ATOM 1471 C C . GLY B 1 24 ? 7.77 2 19.766 1 88.38 24 GLY B C 1
ATOM 1472 O O . GLY B 1 24 ? 7.938 0.78 19.781 1 88.38 24 GLY B O 1
ATOM 1473 N N . ARG B 1 25 ? 6.621 2.588 19.312 1 87.06 25 ARG B N 1
ATOM 1474 C CA . ARG B 1 25 ? 5.59 1.745 18.719 1 87.06 25 ARG B CA 1
ATOM 1475 C C . ARG B 1 25 ? 6.07 1.123 17.406 1 87.06 25 ARG B C 1
ATOM 1477 O O . ARG B 1 25 ? 6.805 1.756 16.641 1 87.06 25 ARG B O 1
ATOM 1484 N N . GLN B 1 26 ? 5.648 -0.15 17.234 1 83.69 26 GLN B N 1
ATOM 1485 C CA . GLN B 1 26 ? 6.039 -0.853 16.016 1 83.69 26 GLN B CA 1
ATOM 1486 C C . GLN B 1 26 ? 5.102 -0.515 14.859 1 83.69 26 GLN B C 1
ATOM 1488 O O . GLN B 1 26 ? 4.082 -1.178 14.664 1 83.69 26 GLN B O 1
ATOM 1493 N N . VAL B 1 27 ? 5.492 0.468 14.062 1 87.25 27 VAL B N 1
ATOM 1494 C CA . VAL B 1 27 ? 4.617 0.93 12.992 1 87.25 27 VAL B CA 1
ATOM 1495 C C . VAL B 1 27 ? 5.281 0.691 11.641 1 87.25 27 VAL B C 1
ATOM 1497 O O . VAL B 1 27 ? 4.738 1.06 10.594 1 87.25 27 VAL B O 1
ATOM 1500 N N . ARG B 1 28 ? 6.387 0.01 11.656 1 87.88 28 ARG B N 1
ATOM 1501 C CA . ARG B 1 28 ? 7.156 -0.176 10.43 1 87.88 28 ARG B CA 1
ATOM 1502 C C . ARG B 1 28 ? 6.34 -0.934 9.383 1 87.88 28 ARG B C 1
ATOM 1504 O O . ARG B 1 28 ? 6.52 -0.731 8.18 1 87.88 28 ARG B O 1
ATOM 1511 N N . HIS B 1 29 ? 5.418 -1.722 9.844 1 85.38 29 HIS B N 1
ATOM 1512 C CA . HIS B 1 29 ? 4.625 -2.551 8.945 1 85.38 29 HIS B CA 1
ATOM 1513 C C . HIS B 1 29 ? 3.688 -1.699 8.094 1 85.38 29 HIS B C 1
ATOM 1515 O O . HIS B 1 29 ? 3.141 -2.176 7.098 1 85.38 29 HIS B O 1
ATOM 1521 N N . LEU B 1 30 ? 3.504 -0.437 8.422 1 89.81 30 LEU B N 1
ATOM 1522 C CA . LEU B 1 30 ? 2.592 0.443 7.699 1 89.81 30 LEU B CA 1
ATOM 1523 C C . LEU B 1 30 ? 3.291 1.091 6.508 1 89.81 30 LEU B C 1
ATOM 1525 O O . LEU B 1 30 ? 2.635 1.651 5.629 1 89.81 30 LEU B O 1
ATOM 1529 N N . LEU B 1 31 ? 4.559 0.996 6.539 1 95.38 31 LEU B N 1
ATOM 1530 C CA . LEU B 1 31 ? 5.305 1.694 5.5 1 95.38 31 LEU B CA 1
ATOM 1531 C C . LEU B 1 31 ? 6.141 0.716 4.684 1 95.38 31 LEU B C 1
ATOM 1533 O O . LEU B 1 31 ? 7.266 0.38 5.07 1 95.38 31 LEU B O 1
ATOM 1537 N N . HIS B 1 32 ? 5.609 0.428 3.547 1 96.12 32 HIS B N 1
ATOM 1538 C CA . HIS B 1 32 ? 6.297 -0.463 2.619 1 96.12 32 HIS B CA 1
ATOM 1539 C C . HIS B 1 32 ? 7.098 0.327 1.591 1 96.12 32 HIS B C 1
ATOM 1541 O O . HIS B 1 32 ? 6.656 1.382 1.13 1 96.12 32 HIS B O 1
ATOM 1547 N N . ARG B 1 33 ? 8.227 -0.257 1.187 1 97.81 33 ARG B N 1
ATOM 1548 C CA . ARG B 1 33 ? 9.094 0.367 0.19 1 97.81 33 ARG B CA 1
ATOM 1549 C C . ARG B 1 33 ? 8.336 0.612 -1.112 1 97.81 33 ARG B C 1
ATOM 1551 O O . ARG B 1 33 ? 8.695 1.502 -1.887 1 97.81 33 ARG B O 1
ATOM 1558 N N . MET B 1 34 ? 7.297 -0.163 -1.345 1 98.12 34 MET B N 1
ATOM 1559 C CA . MET B 1 34 ? 6.539 -0.034 -2.586 1 98.12 34 MET B CA 1
ATOM 1560 C C . MET B 1 34 ? 6.012 1.386 -2.756 1 98.12 34 MET B C 1
ATOM 1562 O O . MET B 1 34 ? 5.887 1.877 -3.879 1 98.12 34 MET B O 1
ATOM 1566 N N . PHE B 1 35 ? 5.742 2.109 -1.703 1 98.5 35 PHE B N 1
ATOM 1567 C CA . PHE B 1 35 ? 5.25 3.479 -1.809 1 98.5 35 PHE B CA 1
ATOM 1568 C C . PHE B 1 35 ? 6.324 4.398 -2.381 1 98.5 35 PHE B C 1
ATOM 1570 O O . PHE B 1 35 ? 6.016 5.359 -3.088 1 98.5 35 PHE B O 1
ATOM 1577 N N . PHE B 1 36 ? 7.555 4.129 -2.105 1 98.69 36 PHE B N 1
ATOM 1578 C CA . PHE B 1 36 ? 8.68 4.918 -2.59 1 98.69 36 PHE B CA 1
ATOM 1579 C C . PHE B 1 36 ? 9.008 4.559 -4.035 1 98.69 36 PHE B C 1
ATOM 1581 O O . PHE B 1 36 ? 9.297 5.441 -4.848 1 98.69 36 PHE B O 1
ATOM 1588 N N . ASP B 1 37 ? 8.852 3.328 -4.34 1 98.69 37 ASP B N 1
ATOM 1589 C CA . ASP B 1 37 ? 9.234 2.84 -5.66 1 98.69 37 ASP B CA 1
ATOM 1590 C C . ASP B 1 37 ? 8.156 3.145 -6.695 1 98.69 37 ASP B C 1
ATOM 1592 O O . ASP B 1 37 ? 8.453 3.396 -7.859 1 98.69 37 ASP B O 1
ATOM 1596 N N . HIS B 1 38 ? 6.891 3.158 -6.23 1 98.88 38 HIS B N 1
ATOM 1597 C CA . HIS B 1 38 ? 5.828 3.111 -7.227 1 98.88 38 HIS B CA 1
ATOM 1598 C C . HIS B 1 38 ? 4.906 4.32 -7.109 1 98.88 38 HIS B C 1
ATOM 1600 O O . HIS B 1 38 ? 4.066 4.555 -7.98 1 98.88 38 HIS B O 1
ATOM 1606 N N . PHE B 1 39 ? 5.07 5.145 -6.062 1 98.75 39 PHE B N 1
ATOM 1607 C CA . PHE B 1 39 ? 4.18 6.281 -5.855 1 98.75 39 PHE B CA 1
ATOM 1608 C C . PHE B 1 39 ? 4.965 7.512 -5.418 1 98.75 39 PHE B C 1
ATOM 1610 O O . PHE B 1 39 ? 4.492 8.297 -4.59 1 98.75 39 PHE B O 1
ATOM 1617 N N . SER B 1 40 ? 6.156 7.668 -5.973 1 98.62 40 SER B N 1
ATOM 1618 C CA . SER B 1 40 ? 7.027 8.758 -5.543 1 98.62 40 SER B CA 1
ATOM 1619 C C . SER B 1 40 ? 6.484 10.109 -5.996 1 98.62 40 SER B C 1
ATOM 1621 O O . SER B 1 40 ? 6.773 11.133 -5.379 1 98.62 40 SER B O 1
ATOM 1623 N N . GLY B 1 41 ? 5.609 10.125 -6.992 1 98.31 41 GLY B N 1
ATOM 1624 C CA . GLY B 1 41 ? 5.066 11.367 -7.516 1 98.31 41 GLY B CA 1
ATOM 1625 C C . GLY B 1 41 ? 4.125 12.062 -6.555 1 98.31 41 GLY B C 1
ATOM 1626 O O . GLY B 1 41 ? 3.836 13.25 -6.707 1 98.31 41 GLY B O 1
ATOM 1627 N N . THR B 1 42 ? 3.639 11.32 -5.566 1 98.75 42 THR B N 1
ATOM 1628 C CA . THR B 1 42 ? 2.756 11.883 -4.551 1 98.75 42 THR B CA 1
ATOM 1629 C C . THR B 1 42 ? 3.312 11.633 -3.152 1 98.75 42 THR B C 1
ATOM 1631 O O . THR B 1 42 ? 2.572 11.664 -2.168 1 98.75 42 THR B O 1
ATOM 1634 N N . GLY B 1 43 ? 4.527 11.273 -3.092 1 98.81 43 GLY B N 1
ATOM 1635 C CA . GLY B 1 43 ? 5.258 11.148 -1.841 1 98.81 43 GLY B CA 1
ATOM 1636 C C . GLY B 1 43 ? 6.23 12.289 -1.602 1 98.81 43 GLY B C 1
ATOM 1637 O O . GLY B 1 43 ? 6.887 12.758 -2.535 1 98.81 43 GLY B O 1
ATOM 1638 N N . PHE B 1 44 ? 6.305 12.695 -0.294 1 98.88 44 PHE B N 1
ATOM 1639 C CA . PHE B 1 44 ? 7.125 13.875 -0.02 1 98.88 44 PHE B CA 1
ATOM 1640 C C . PHE B 1 44 ? 7.906 13.695 1.276 1 98.88 44 PHE B C 1
ATOM 1642 O O . PHE B 1 44 ? 7.422 13.062 2.219 1 98.88 44 PHE B O 1
ATOM 1649 N N . ALA B 1 45 ? 9.078 14.266 1.274 1 98.38 45 ALA B N 1
ATOM 1650 C CA . ALA B 1 45 ? 9.938 14.336 2.451 1 98.38 45 ALA B CA 1
ATOM 1651 C C . ALA B 1 45 ? 10.234 15.781 2.836 1 98.38 45 ALA B C 1
ATOM 1653 O O . ALA B 1 45 ? 10.477 16.625 1.968 1 98.38 45 ALA B O 1
ATOM 1654 N N . ALA B 1 46 ? 10.109 16.094 4.078 1 97.94 46 ALA B N 1
ATOM 1655 C CA . ALA B 1 46 ? 10.594 17.344 4.633 1 97.94 46 ALA B CA 1
ATOM 1656 C C . ALA B 1 46 ? 12.039 17.219 5.105 1 97.94 46 ALA B C 1
ATOM 1658 O O . ALA B 1 46 ? 12.367 16.312 5.887 1 97.94 46 ALA B O 1
ATOM 1659 N N . VAL B 1 47 ? 12.875 18.094 4.617 1 96.69 47 VAL B N 1
ATOM 1660 C CA . VAL B 1 47 ? 14.305 18 4.883 1 96.69 47 VAL B CA 1
ATOM 1661 C C . VAL B 1 47 ? 14.789 19.234 5.613 1 96.69 47 VAL B C 1
ATOM 1663 O O . VAL B 1 47 ? 14.484 20.359 5.207 1 96.69 47 VAL B O 1
ATOM 1666 N N . ASP B 1 48 ? 15.406 18.984 6.77 1 93.19 48 ASP B N 1
ATOM 1667 C CA . ASP B 1 48 ? 16.078 20.031 7.543 1 93.19 48 ASP B CA 1
ATOM 1668 C C . ASP B 1 48 ? 17.562 19.703 7.727 1 93.19 48 ASP B C 1
ATOM 1670 O O . ASP B 1 48 ? 17.906 18.656 8.297 1 93.19 48 ASP B O 1
ATOM 1674 N N . SER B 1 49 ? 18.484 20.609 7.316 1 91.19 49 SER B N 1
ATOM 1675 C CA . SER B 1 49 ? 19.938 20.406 7.395 1 91.19 49 SER B CA 1
ATOM 1676 C C . SER B 1 49 ? 20.328 19.047 6.836 1 91.19 49 SER B C 1
ATOM 1678 O O . SER B 1 49 ? 21.031 18.266 7.496 1 91.19 49 SER B O 1
ATOM 1680 N N . GLU B 1 50 ? 19.719 18.609 5.746 1 91.38 50 GLU B N 1
ATOM 1681 C CA . GLU B 1 50 ? 20.062 17.453 4.938 1 91.38 50 GLU B CA 1
ATOM 1682 C C . GLU B 1 50 ? 19.5 16.172 5.559 1 91.38 50 GLU B C 1
ATOM 1684 O O . GLU B 1 50 ? 19.828 15.07 5.109 1 91.38 50 GLU B O 1
ATOM 1689 N N . GLU B 1 51 ? 18.766 16.328 6.539 1 93.94 51 GLU B N 1
ATOM 1690 C CA . GLU B 1 51 ? 18.141 15.172 7.168 1 93.94 51 GLU B CA 1
ATOM 1691 C C . GLU B 1 51 ? 16.625 15.195 7.004 1 93.94 51 GLU B C 1
ATOM 1693 O O . GLU B 1 51 ? 16 16.25 7.133 1 93.94 51 GLU B O 1
ATOM 1698 N N . ILE B 1 52 ? 16.141 14.062 6.715 1 97.19 52 ILE B N 1
ATOM 1699 C CA . ILE B 1 52 ? 14.68 13.961 6.641 1 97.19 52 ILE B CA 1
ATOM 1700 C C . ILE B 1 52 ? 14.086 14.047 8.047 1 97.19 52 ILE B C 1
ATOM 1702 O O . ILE B 1 52 ? 14.469 13.289 8.938 1 97.19 52 ILE B O 1
ATOM 1706 N N . VAL B 1 53 ? 13.141 14.984 8.227 1 96.75 53 VAL B N 1
ATOM 1707 C CA . VAL B 1 53 ? 12.531 15.172 9.547 1 96.75 53 VAL B CA 1
ATOM 1708 C C . VAL B 1 53 ? 11.023 14.945 9.461 1 96.75 53 VAL B C 1
ATOM 1710 O O . VAL B 1 53 ? 10.312 15.086 10.453 1 96.75 53 VAL B O 1
ATOM 1713 N N . GLY B 1 54 ? 10.484 14.602 8.312 1 97.25 54 GLY B N 1
ATOM 1714 C CA . GLY B 1 54 ? 9.094 14.25 8.078 1 97.25 54 GLY B CA 1
ATOM 1715 C C . GLY B 1 54 ? 8.859 13.672 6.695 1 97.25 54 GLY B C 1
ATOM 1716 O O . GLY B 1 54 ? 9.695 13.82 5.797 1 97.25 54 GLY B O 1
ATOM 1717 N N . PHE B 1 55 ? 7.84 12.969 6.578 1 98.19 55 PHE B N 1
ATOM 1718 C CA . PHE B 1 55 ? 7.488 12.422 5.273 1 98.19 55 PHE B CA 1
ATOM 1719 C C . PHE B 1 55 ? 5.988 12.188 5.168 1 98.19 55 PHE B C 1
ATOM 1721 O O . PHE B 1 55 ? 5.285 12.172 6.18 1 98.19 55 PHE B O 1
ATOM 1728 N N . LEU B 1 56 ? 5.469 12.117 4.02 1 98.44 56 LEU B N 1
ATOM 1729 C CA . LEU B 1 56 ? 4.102 11.758 3.656 1 98.44 56 LEU B CA 1
ATOM 1730 C C . LEU B 1 56 ? 4.086 10.852 2.43 1 98.44 56 LEU B C 1
ATOM 1732 O O . LEU B 1 56 ? 4.766 11.125 1.44 1 98.44 56 LEU B O 1
ATOM 1736 N N . VAL B 1 57 ? 3.367 9.695 2.557 1 98.81 57 VAL B N 1
ATOM 1737 C CA . VAL B 1 57 ? 3.145 8.852 1.385 1 98.81 57 VAL B CA 1
ATOM 1738 C C . VAL B 1 57 ? 1.647 8.758 1.099 1 98.81 57 VAL B C 1
ATOM 1740 O O . VAL B 1 57 ? 0.834 8.688 2.023 1 98.81 57 VAL B O 1
ATOM 1743 N N . GLY B 1 58 ? 1.311 8.836 -0.136 1 98.88 58 GLY B N 1
ATOM 1744 C CA . GLY B 1 58 ? -0.032 8.758 -0.69 1 98.88 58 GLY B CA 1
ATOM 1745 C C . GLY B 1 58 ? -0.046 8.5 -2.184 1 98.88 58 GLY B C 1
ATOM 1746 O O . GLY B 1 58 ? 1.005 8.297 -2.795 1 98.88 58 GLY B O 1
ATOM 1747 N N . PHE B 1 59 ? -1.234 8.414 -2.695 1 98.94 59 PHE B N 1
ATOM 1748 C CA . PHE B 1 59 ? -1.365 8.07 -4.105 1 98.94 59 PHE B CA 1
ATOM 1749 C C . PHE B 1 59 ? -2.717 8.523 -4.648 1 98.94 59 PHE B C 1
ATOM 1751 O O . PHE B 1 59 ? -3.605 8.898 -3.883 1 98.94 59 PHE B O 1
ATOM 1758 N N . GLN B 1 60 ? -2.756 8.586 -5.961 1 98.94 60 GLN B N 1
ATOM 1759 C CA . GLN B 1 60 ? -4.043 8.688 -6.641 1 98.94 60 GLN B CA 1
ATOM 1760 C C . GLN B 1 60 ? -4.684 7.316 -6.809 1 98.94 60 GLN B C 1
ATOM 1762 O O . GLN B 1 60 ? -4.035 6.371 -7.262 1 98.94 60 GLN B O 1
ATOM 1767 N N . SER B 1 61 ? -5.977 7.199 -6.43 1 98.94 61 SER B N 1
ATOM 1768 C CA . SER B 1 61 ? -6.723 5.957 -6.605 1 98.94 61 SER B CA 1
ATOM 1769 C C . SER B 1 61 ? -6.797 5.562 -8.078 1 98.94 61 SER B C 1
ATOM 1771 O O . SER B 1 61 ? -7.062 6.402 -8.938 1 98.94 61 SER B O 1
ATOM 1773 N N . GLN B 1 62 ? -6.52 4.301 -8.359 1 98.75 62 GLN B N 1
ATOM 1774 C CA . GLN B 1 62 ? -6.695 3.807 -9.727 1 98.75 62 GLN B CA 1
ATOM 1775 C C . GLN B 1 62 ? -8.141 3.402 -9.984 1 98.75 62 GLN B C 1
ATOM 1777 O O . GLN B 1 62 ? -8.617 3.469 -11.117 1 98.75 62 GLN B O 1
ATOM 1782 N N . THR B 1 63 ? -8.852 3.037 -8.906 1 98.69 63 THR B N 1
ATOM 1783 C CA . THR B 1 63 ? -10.25 2.646 -8.992 1 98.69 63 THR B CA 1
ATOM 1784 C C . THR B 1 63 ? -11.148 3.871 -9.156 1 98.69 63 THR B C 1
ATOM 1786 O O . THR B 1 63 ? -12.117 3.842 -9.922 1 98.69 63 THR B O 1
ATOM 1789 N N . ARG B 1 64 ? -10.836 4.91 -8.414 1 98.62 64 ARG B N 1
ATOM 1790 C CA . ARG B 1 64 ? -11.531 6.191 -8.43 1 98.62 64 ARG B CA 1
ATOM 1791 C C . ARG B 1 64 ? -10.562 7.34 -8.688 1 98.62 64 ARG B C 1
ATOM 1793 O O . ARG B 1 64 ? -10.164 8.039 -7.758 1 98.62 64 ARG B O 1
ATOM 1800 N N . PRO B 1 65 ? -10.297 7.59 -9.961 1 98.31 65 PRO B N 1
ATOM 1801 C CA . PRO B 1 65 ? -9.219 8.531 -10.281 1 98.31 65 PRO B CA 1
ATOM 1802 C C . PRO B 1 65 ? -9.5 9.945 -9.781 1 98.31 65 PRO B C 1
ATOM 1804 O O . PRO B 1 65 ? -8.602 10.781 -9.758 1 98.31 65 PRO B O 1
ATOM 1807 N N . GLU B 1 66 ? -10.703 10.266 -9.336 1 98.38 66 GLU B N 1
ATOM 1808 C CA . GLU B 1 66 ? -11.016 11.578 -8.773 1 98.38 66 GLU B CA 1
ATOM 1809 C C . GLU B 1 66 ? -10.555 11.688 -7.324 1 98.38 66 GLU B C 1
ATOM 1811 O O . GLU B 1 66 ? -10.547 12.773 -6.746 1 98.38 66 GLU B O 1
ATOM 1816 N N . ALA B 1 67 ? -10.07 10.578 -6.734 1 98.88 67 ALA B N 1
ATOM 1817 C CA . ALA B 1 67 ? -9.703 10.562 -5.32 1 98.88 67 ALA B CA 1
ATOM 1818 C C . ALA B 1 67 ? -8.203 10.32 -5.152 1 98.88 67 ALA B C 1
ATOM 1820 O O . ALA B 1 67 ? -7.613 9.508 -5.871 1 98.88 67 ALA B O 1
ATOM 1821 N N . ALA B 1 68 ? -7.617 11.047 -4.289 1 98.94 68 ALA B N 1
ATOM 1822 C CA . ALA B 1 68 ? -6.293 10.742 -3.754 1 98.94 68 ALA B CA 1
ATOM 1823 C C . ALA B 1 68 ? -6.383 10.25 -2.314 1 98.94 68 ALA B C 1
ATOM 1825 O O . ALA B 1 68 ? -7.379 10.492 -1.628 1 98.94 68 ALA B O 1
ATOM 1826 N N . TYR B 1 69 ? -5.383 9.508 -1.912 1 98.94 69 TYR B N 1
ATOM 1827 C CA . TYR B 1 69 ? -5.398 8.875 -0.597 1 98.94 69 TYR B CA 1
ATOM 1828 C C . TYR B 1 69 ? -4.062 9.07 0.114 1 98.94 69 TYR B C 1
ATOM 1830 O O . TYR B 1 69 ? -3.006 8.766 -0.443 1 98.94 69 TYR B O 1
ATOM 1838 N N . ILE B 1 70 ? -4.105 9.656 1.307 1 98.88 70 ILE B N 1
ATOM 1839 C CA . ILE B 1 70 ? -2.922 9.742 2.156 1 98.88 70 ILE B CA 1
ATOM 1840 C C . ILE B 1 70 ? -2.832 8.5 3.045 1 98.88 70 ILE B C 1
ATOM 1842 O O . ILE B 1 70 ? -3.723 8.25 3.859 1 98.88 70 ILE B O 1
ATOM 1846 N N . HIS B 1 71 ? -1.756 7.77 2.906 1 98.31 71 HIS B N 1
ATOM 1847 C CA . HIS B 1 71 ? -1.622 6.496 3.602 1 98.31 71 HIS B CA 1
ATOM 1848 C C . HIS B 1 71 ? -0.929 6.672 4.949 1 98.31 71 HIS B C 1
ATOM 1850 O O . HIS B 1 71 ? -1.399 6.156 5.965 1 98.31 71 HIS B O 1
ATOM 1856 N N . PHE B 1 72 ? 0.255 7.367 4.949 1 97.19 72 PHE B N 1
ATOM 1857 C CA . PHE B 1 72 ? 1.064 7.41 6.16 1 97.19 72 PHE B CA 1
ATOM 1858 C C . PHE B 1 72 ? 1.894 8.688 6.215 1 97.19 72 PHE B C 1
ATOM 1860 O O . PHE B 1 72 ? 2.453 9.117 5.203 1 97.19 72 PHE B O 1
ATOM 1867 N N . VAL B 1 73 ? 1.888 9.336 7.379 1 96.44 73 VAL B N 1
ATOM 1868 C CA . VAL B 1 73 ? 2.637 10.57 7.605 1 96.44 73 VAL B CA 1
ATOM 1869 C C . VAL B 1 73 ? 3.43 10.461 8.906 1 96.44 73 VAL B C 1
ATOM 1871 O O . VAL B 1 73 ? 2.914 9.984 9.914 1 96.44 73 VAL B O 1
ATOM 1874 N N . GLY B 1 74 ? 4.648 10.859 8.812 1 95.31 74 GLY B N 1
ATOM 1875 C CA . GLY B 1 74 ? 5.5 10.883 9.992 1 95.31 74 GLY B CA 1
ATOM 1876 C C . GLY B 1 74 ? 6.305 12.164 10.125 1 95.31 74 GLY B C 1
ATOM 1877 O O . GLY B 1 74 ? 6.793 12.695 9.125 1 95.31 74 GLY B O 1
ATOM 1878 N N . VAL B 1 75 ? 6.344 12.656 11.344 1 95.31 75 VAL B N 1
ATOM 1879 C CA . VAL B 1 75 ? 7.156 13.828 11.672 1 95.31 75 VAL B CA 1
ATOM 1880 C C . VAL B 1 75 ? 8.062 13.508 12.859 1 95.31 75 VAL B C 1
ATOM 1882 O O . VAL B 1 75 ? 7.605 12.953 13.867 1 95.31 75 VAL B O 1
ATOM 1885 N N . ALA B 1 76 ? 9.312 13.836 12.688 1 94.56 76 ALA B N 1
ATOM 1886 C CA . ALA B 1 76 ? 10.273 13.609 13.758 1 94.56 76 ALA B CA 1
ATOM 1887 C C . ALA B 1 76 ? 9.844 14.328 15.039 1 94.56 76 ALA B C 1
ATOM 1889 O O . ALA B 1 76 ? 9.445 15.5 15 1 94.56 76 ALA B O 1
ATOM 1890 N N . PRO B 1 77 ? 9.953 13.656 16.188 1 90.94 77 PRO B N 1
ATOM 1891 C CA . PRO B 1 77 ? 9.562 14.289 17.453 1 90.94 77 PRO B CA 1
ATOM 1892 C C . PRO B 1 77 ? 10.422 15.508 17.781 1 90.94 77 PRO B C 1
ATOM 1894 O O . PRO B 1 77 ? 9.992 16.375 18.547 1 90.94 77 PRO B O 1
ATOM 1897 N N . SER B 1 78 ? 11.562 15.609 17.281 1 85.69 78 SER B N 1
ATOM 1898 C CA . SER B 1 78 ? 12.5 16.688 17.578 1 85.69 78 SER B CA 1
ATOM 1899 C C . SER B 1 78 ? 12.039 18 16.969 1 85.69 78 SER B C 1
ATOM 1901 O O . SER B 1 78 ? 12.539 19.078 17.344 1 85.69 78 SER B O 1
ATOM 1903 N N . VAL B 1 79 ? 11.219 17.938 15.992 1 84.12 79 VAL B N 1
ATOM 1904 C CA . VAL B 1 79 ? 10.742 19.156 15.344 1 84.12 79 VAL B CA 1
ATOM 1905 C C . VAL B 1 79 ? 9.281 19.406 15.711 1 84.12 79 VAL B C 1
ATOM 1907 O O . VAL B 1 79 ? 8.523 18.453 15.93 1 84.12 79 VAL B O 1
ATOM 1910 N N . ARG B 1 80 ? 9.023 20.719 16.172 1 65.44 80 ARG B N 1
ATOM 1911 C CA . ARG B 1 80 ? 7.625 21.047 16.406 1 65.44 80 ARG B CA 1
ATOM 1912 C C . ARG B 1 80 ? 6.754 20.656 15.219 1 65.44 80 ARG B C 1
ATOM 1914 O O . ARG B 1 80 ? 6.957 21.141 14.109 1 65.44 80 ARG B O 1
ATOM 1921 N N . GLY B 1 81 ? 5.949 19.672 15.25 1 67.75 81 GLY B N 1
ATOM 1922 C CA . GLY B 1 81 ? 5.488 18.75 14.219 1 67.75 81 GLY B CA 1
ATOM 1923 C C . GLY B 1 81 ? 4.293 19.281 13.445 1 67.75 81 GLY B C 1
ATOM 1924 O O . GLY B 1 81 ? 4.047 18.859 12.312 1 67.75 81 GLY B O 1
ATOM 1925 N N . ARG B 1 82 ? 3.592 20.422 13.914 1 75 82 ARG B N 1
ATOM 1926 C CA . ARG B 1 82 ? 2.322 20.75 13.273 1 75 82 ARG B CA 1
ATOM 1927 C C . ARG B 1 82 ? 2.547 21.547 11.992 1 75 82 ARG B C 1
ATOM 1929 O O . ARG B 1 82 ? 1.903 21.281 10.969 1 75 82 ARG B O 1
ATOM 1936 N N . GLU B 1 83 ? 3.477 22.438 12.016 1 87.31 83 GLU B N 1
ATOM 1937 C CA . GLU B 1 83 ? 3.721 23.234 10.812 1 87.31 83 GLU B CA 1
ATOM 1938 C C . GLU B 1 83 ? 4.336 22.391 9.703 1 87.31 83 GLU B C 1
ATOM 1940 O O . GLU B 1 83 ? 3.982 22.547 8.531 1 87.31 83 GLU B O 1
ATOM 1945 N N . LEU B 1 84 ? 5.117 21.547 10.062 1 93 84 LEU B N 1
ATOM 1946 C CA . LEU B 1 84 ? 5.727 20.656 9.078 1 93 84 LEU B CA 1
ATOM 1947 C C . LEU B 1 84 ? 4.688 19.719 8.469 1 93 84 LEU B C 1
ATOM 1949 O O . LEU B 1 84 ? 4.664 19.516 7.254 1 93 84 LEU B O 1
ATOM 1953 N N . GLY B 1 85 ? 3.879 19.219 9.32 1 95.12 85 GLY B N 1
ATOM 1954 C CA . GLY B 1 85 ? 2.777 18.406 8.852 1 95.12 85 GLY B CA 1
ATOM 1955 C C . GLY B 1 85 ? 1.877 19.109 7.859 1 95.12 85 GLY B C 1
ATOM 1956 O O . GLY B 1 85 ? 1.543 18.562 6.809 1 95.12 85 GLY B O 1
ATOM 1957 N N . ARG B 1 86 ? 1.599 20.312 8.156 1 96.44 86 ARG B N 1
ATOM 1958 C CA . ARG B 1 86 ? 0.754 21.109 7.277 1 96.44 86 ARG B CA 1
ATOM 1959 C C . ARG B 1 86 ? 1.411 21.297 5.914 1 96.44 86 ARG B C 1
ATOM 1961 O O . ARG B 1 86 ? 0.744 21.219 4.879 1 96.44 86 ARG B O 1
ATOM 1968 N N . GLY B 1 87 ? 2.715 21.578 5.969 1 97 87 GLY B N 1
ATOM 1969 C CA . GLY B 1 87 ? 3.445 21.734 4.723 1 97 87 GLY B CA 1
ATOM 1970 C C . GLY B 1 87 ? 3.422 20.484 3.857 1 97 87 GLY B C 1
ATOM 1971 O O . GLY B 1 87 ? 3.234 20.562 2.643 1 97 87 GLY B O 1
ATOM 1972 N N . LEU B 1 88 ? 3.592 19.344 4.465 1 98.25 88 LEU B N 1
ATOM 1973 C CA . LEU B 1 88 ? 3.549 18.062 3.752 1 98.25 88 LEU B CA 1
ATOM 1974 C C . LEU B 1 88 ? 2.168 17.828 3.146 1 98.25 88 LEU B C 1
ATOM 1976 O O . LEU B 1 88 ? 2.055 17.438 1.981 1 98.25 88 LEU B O 1
ATOM 1980 N N . TYR B 1 89 ? 1.101 18.125 3.889 1 98.38 89 TYR B N 1
ATOM 1981 C CA . TYR B 1 89 ? -0.269 17.953 3.422 1 98.38 89 TYR B CA 1
ATOM 1982 C C . TYR B 1 89 ? -0.582 18.891 2.266 1 98.38 89 TYR B C 1
ATOM 1984 O O . TYR B 1 89 ? -1.176 18.484 1.265 1 98.38 89 TYR B O 1
ATOM 1992 N N . ARG B 1 90 ? -0.185 20.094 2.346 1 98.19 90 ARG B N 1
ATOM 1993 C CA . ARG B 1 90 ? -0.445 21.062 1.28 1 98.19 90 ARG B CA 1
ATOM 1994 C C . ARG B 1 90 ? 0.25 20.641 -0.013 1 98.19 90 ARG B C 1
ATOM 1996 O O . ARG B 1 90 ? -0.326 20.766 -1.097 1 98.19 90 ARG B O 1
ATOM 2003 N N . ARG B 1 91 ? 1.472 20.188 0.151 1 98.44 91 ARG B N 1
ATOM 2004 C CA . ARG B 1 91 ? 2.17 19.688 -1.033 1 98.44 91 ARG B CA 1
ATOM 2005 C C . ARG B 1 91 ? 1.433 18.516 -1.655 1 98.44 91 ARG B C 1
ATOM 2007 O O . ARG B 1 91 ? 1.359 18.391 -2.881 1 98.44 91 ARG B O 1
ATOM 2014 N N . PHE B 1 92 ? 0.946 17.688 -0.818 1 98.81 92 PHE B N 1
ATOM 2015 C CA . PHE B 1 92 ? 0.172 16.547 -1.312 1 98.81 92 PHE B CA 1
ATOM 2016 C C . PHE B 1 92 ? -1.092 17.031 -2.02 1 98.81 92 PHE B C 1
ATOM 2018 O O . PHE B 1 92 ? -1.436 16.531 -3.092 1 98.81 92 PHE B O 1
ATOM 2025 N N . PHE B 1 93 ? -1.803 17.984 -1.452 1 98.69 93 PHE B N 1
ATOM 2026 C CA . PHE B 1 93 ? -3.01 18.516 -2.066 1 98.69 93 PHE B CA 1
ATOM 2027 C C . PHE B 1 93 ? -2.707 19.078 -3.449 1 98.69 93 PHE B C 1
ATOM 2029 O O . PHE B 1 93 ? -3.451 18.844 -4.402 1 98.69 93 PHE B O 1
ATOM 2036 N N . ASP B 1 94 ? -1.636 19.781 -3.543 1 98.31 94 ASP B N 1
ATOM 2037 C CA . ASP B 1 94 ? -1.241 20.359 -4.824 1 98.31 94 ASP B CA 1
ATOM 2038 C C . ASP B 1 94 ? -0.991 19.266 -5.859 1 98.31 94 ASP B C 1
ATOM 2040 O O . ASP B 1 94 ? -1.468 19.359 -6.996 1 98.31 94 ASP B O 1
ATOM 2044 N N . ALA B 1 95 ? -0.264 18.25 -5.477 1 98.44 95 ALA B N 1
ATOM 2045 C CA . ALA B 1 95 ? 0.024 17.141 -6.383 1 98.44 95 ALA B CA 1
ATOM 2046 C C . ALA B 1 95 ? -1.259 16.438 -6.809 1 98.44 95 ALA B C 1
ATOM 2048 O O . ALA B 1 95 ? -1.405 16.047 -7.969 1 98.44 95 ALA B O 1
ATOM 2049 N N . ALA B 1 96 ? -2.148 16.266 -5.859 1 98.56 96 ALA B N 1
ATOM 2050 C CA . ALA B 1 96 ? -3.432 15.633 -6.148 1 98.56 96 ALA B CA 1
ATOM 2051 C C . ALA B 1 96 ? -4.246 16.453 -7.141 1 98.56 96 ALA B C 1
ATOM 2053 O O . ALA B 1 96 ? -4.793 15.922 -8.102 1 98.56 96 ALA B O 1
ATOM 2054 N N . ARG B 1 97 ? -4.262 17.75 -6.945 1 97.94 97 ARG B N 1
ATOM 2055 C CA . ARG B 1 97 ? -4.973 18.656 -7.852 1 97.94 97 ARG B CA 1
ATOM 2056 C C . ARG B 1 97 ? -4.398 18.578 -9.258 1 97.94 97 ARG B C 1
ATOM 2058 O O . ARG B 1 97 ? -5.145 18.516 -10.242 1 97.94 97 ARG B O 1
ATOM 2065 N N . GLU B 1 98 ? -3.104 18.562 -9.305 1 97.31 98 GLU B N 1
ATOM 2066 C CA . GLU B 1 98 ? -2.418 18.516 -10.594 1 97.31 98 GLU B CA 1
ATOM 2067 C C . GLU B 1 98 ? -2.771 17.234 -11.359 1 97.31 98 GLU B C 1
ATOM 2069 O O . GLU B 1 98 ? -2.715 17.219 -12.594 1 97.31 98 GLU B O 1
ATOM 2074 N N . ARG B 1 99 ? -3.193 16.266 -10.625 1 97.25 99 ARG B N 1
ATOM 2075 C CA . ARG B 1 99 ? -3.529 14.984 -11.234 1 97.25 99 ARG B CA 1
ATOM 2076 C C . ARG B 1 99 ? -5.023 14.883 -11.508 1 97.25 99 ARG B C 1
ATOM 2078 O O . ARG B 1 99 ? -5.512 13.836 -11.945 1 97.25 99 ARG B O 1
ATOM 2085 N N . GLY B 1 100 ? -5.715 15.914 -11.156 1 97.38 100 GLY B N 1
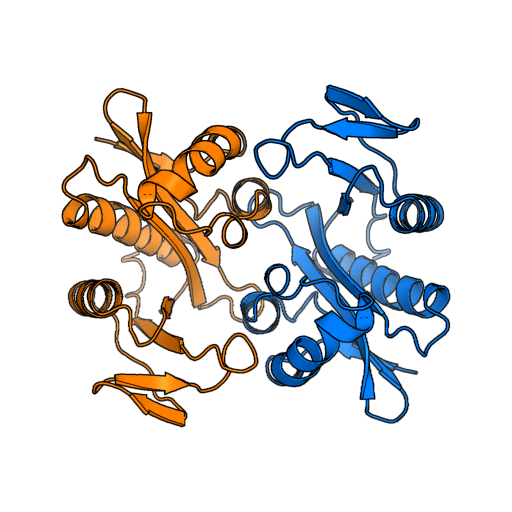ATOM 2086 C CA . GLY B 1 100 ? -7.133 15.977 -11.484 1 97.38 100 GLY B CA 1
ATOM 2087 C C . GLY B 1 100 ? -8.023 15.43 -10.383 1 97.38 100 GLY B C 1
ATOM 2088 O O . GLY B 1 100 ? -9.211 15.18 -10.609 1 97.38 100 GLY B O 1
ATOM 2089 N N . CYS B 1 101 ? -7.496 15.219 -9.258 1 98.5 101 CYS B N 1
ATOM 2090 C CA . CYS B 1 101 ? -8.305 14.719 -8.156 1 98.5 101 CYS B CA 1
ATOM 2091 C C . CYS B 1 101 ? -9.219 15.805 -7.609 1 98.5 101 CYS B C 1
ATOM 2093 O O . CYS B 1 101 ? -8.844 16.984 -7.566 1 98.5 101 CYS B O 1
ATOM 2095 N N . ALA B 1 102 ? -10.359 15.32 -7.125 1 98.62 102 ALA B N 1
ATOM 2096 C CA . ALA B 1 102 ? -11.352 16.234 -6.574 1 98.62 102 ALA B CA 1
ATOM 2097 C C . ALA B 1 102 ? -11.445 16.094 -5.059 1 98.62 102 ALA B C 1
ATOM 2099 O O . ALA B 1 102 ? -12.062 16.938 -4.387 1 98.62 102 ALA B O 1
ATOM 2100 N N . GLU B 1 103 ? -10.859 15.055 -4.516 1 98.81 103 GLU B N 1
ATOM 2101 C CA . GLU B 1 103 ? -10.922 14.844 -3.072 1 98.81 103 GLU B CA 1
ATOM 2102 C C . GLU B 1 103 ? -9.695 14.094 -2.568 1 98.81 103 GLU B C 1
ATOM 2104 O O . GLU B 1 103 ? -9 13.438 -3.348 1 98.81 103 GLU B O 1
ATOM 2109 N N . VAL B 1 104 ? -9.43 14.273 -1.323 1 98.94 104 VAL B N 1
ATOM 2110 C CA . VAL B 1 104 ? -8.391 13.539 -0.609 1 98.94 104 VAL B CA 1
ATOM 2111 C C . VAL B 1 104 ? -9.008 12.758 0.55 1 98.94 104 VAL B C 1
ATOM 2113 O O . VAL B 1 104 ? -9.797 13.305 1.322 1 98.94 104 VAL B O 1
ATOM 2116 N N . LEU B 1 105 ? -8.68 11.484 0.604 1 98.94 105 LEU B N 1
ATOM 2117 C CA . LEU B 1 105 ? -9.172 10.586 1.648 1 98.94 105 LEU B CA 1
ATOM 2118 C C . LEU B 1 105 ? -8.039 10.18 2.588 1 98.94 105 LEU B C 1
ATOM 2120 O O . LEU B 1 105 ? -6.871 10.164 2.189 1 98.94 105 LEU B O 1
ATOM 2124 N N . ALA B 1 106 ? -8.375 9.906 3.809 1 98.88 106 ALA B N 1
ATOM 2125 C CA . ALA B 1 106 ? -7.469 9.383 4.828 1 98.88 106 ALA B CA 1
ATOM 2126 C C . ALA B 1 106 ? -8.242 8.695 5.949 1 98.88 106 ALA B C 1
ATOM 2128 O O . ALA B 1 106 ? -9.477 8.766 5.996 1 98.88 106 ALA B O 1
ATOM 2129 N N . ILE B 1 107 ? -7.5 7.992 6.777 1 98.75 107 ILE B N 1
ATOM 2130 C CA . ILE B 1 107 ? -8.117 7.348 7.93 1 98.75 107 ILE B CA 1
ATOM 2131 C C . ILE B 1 107 ? -7.203 7.473 9.148 1 98.75 107 ILE B C 1
ATOM 2133 O O . ILE B 1 107 ? -6.023 7.801 9.008 1 98.75 107 ILE B O 1
ATOM 2137 N N . THR B 1 108 ? -7.746 7.289 10.297 1 97.81 108 THR B N 1
ATOM 2138 C CA . THR B 1 108 ? -6.977 7.141 11.523 1 97.81 108 THR B CA 1
ATOM 2139 C C . THR B 1 108 ? -7.738 6.289 12.539 1 97.81 108 THR B C 1
ATOM 2141 O O . THR B 1 108 ? -8.867 5.875 12.281 1 97.81 108 THR B O 1
ATOM 2144 N N . SER B 1 109 ? -7.062 5.914 13.617 1 96.38 109 SER B N 1
ATOM 2145 C CA . SER B 1 109 ? -7.734 5.207 14.703 1 96.38 109 SER B CA 1
ATOM 2146 C C . SER B 1 109 ? -8.633 6.148 15.5 1 96.38 109 SER B C 1
ATOM 2148 O O . SER B 1 109 ? -8.32 7.328 15.656 1 96.38 109 SER B O 1
ATOM 2150 N N . PRO B 1 110 ? -9.727 5.574 16.062 1 97.5 110 PRO B N 1
ATOM 2151 C CA . PRO B 1 110 ? -10.633 6.422 16.844 1 97.5 110 PRO B CA 1
ATOM 2152 C C . PRO B 1 110 ? -9.953 7.055 18.047 1 97.5 110 PRO B C 1
ATOM 2154 O O . PRO B 1 110 ? -10.32 8.156 18.469 1 97.5 110 PRO B O 1
ATOM 2157 N N . GLY B 1 111 ? -8.984 6.438 18.625 1 95.75 111 GLY B N 1
ATOM 2158 C CA . GLY B 1 111 ? -8.305 6.941 19.812 1 95.75 111 GLY B CA 1
ATOM 2159 C C . GLY B 1 111 ? -7.219 7.949 19.484 1 95.75 111 GLY B C 1
ATOM 2160 O O . GLY B 1 111 ? -6.59 8.508 20.391 1 95.75 111 GLY B O 1
ATOM 2161 N N . ASN B 1 112 ? -6.949 8.211 18.25 1 95 112 ASN B N 1
ATOM 2162 C CA . ASN B 1 112 ? -5.906 9.148 17.844 1 95 112 ASN B CA 1
ATOM 2163 C C . ASN B 1 112 ? -6.43 10.578 17.797 1 95 112 ASN B C 1
ATOM 2165 O O . ASN B 1 112 ? -6.543 11.164 16.719 1 95 112 ASN B O 1
ATOM 2169 N N . ALA B 1 113 ? -6.656 11.148 18.938 1 96.38 113 ALA B N 1
ATOM 2170 C CA . ALA B 1 113 ? -7.285 12.461 19.078 1 96.38 113 ALA B CA 1
ATOM 2171 C C . ALA B 1 113 ? -6.449 13.531 18.391 1 96.38 113 ALA B C 1
ATOM 2173 O O . ALA B 1 113 ? -6.996 14.469 17.797 1 96.38 113 ALA B O 1
ATOM 2174 N N . GLY B 1 114 ? -5.141 13.367 18.469 1 94 114 GLY B N 1
ATOM 2175 C CA . GLY B 1 114 ? -4.262 14.328 17.812 1 94 114 GLY B CA 1
ATOM 2176 C C . GLY B 1 114 ? -4.422 14.352 16.297 1 94 114 GLY B C 1
ATOM 2177 O O . GLY B 1 114 ? -4.512 15.422 15.695 1 94 114 GLY B O 1
ATOM 2178 N N . SER B 1 115 ? -4.445 13.18 15.688 1 95.25 115 SER B N 1
ATOM 2179 C CA . SER B 1 115 ? -4.633 13.078 14.25 1 95.25 115 SER B CA 1
ATOM 2180 C C . SER B 1 115 ? -5.992 13.617 13.82 1 95.25 115 SER B C 1
ATOM 2182 O O . SER B 1 115 ? -6.102 14.328 12.82 1 95.25 115 SER B O 1
ATOM 2184 N N . ILE B 1 116 ? -7.023 13.312 14.586 1 98 116 ILE B N 1
ATOM 2185 C CA . ILE B 1 116 ? -8.383 13.758 14.281 1 98 116 ILE B CA 1
ATOM 2186 C C . ILE B 1 116 ? -8.445 15.281 14.328 1 98 116 ILE B C 1
ATOM 2188 O O . ILE B 1 116 ? -8.953 15.914 13.398 1 98 116 ILE B O 1
ATOM 2192 N N . ALA B 1 117 ? -7.906 15.867 15.352 1 96.88 117 ALA B N 1
ATOM 2193 C CA . ALA B 1 117 ? -7.879 17.328 15.477 1 96.88 117 ALA B CA 1
ATOM 2194 C C . ALA B 1 117 ? -7.094 17.953 14.336 1 96.88 117 ALA B C 1
ATOM 2196 O O . ALA B 1 117 ? -7.52 18.969 13.758 1 96.88 117 ALA B O 1
ATOM 2197 N N . PHE B 1 118 ? -5.965 17.391 14.047 1 96.62 118 PHE B N 1
ATOM 2198 C CA . PHE B 1 118 ? -5.117 17.891 12.969 1 96.62 118 PHE B CA 1
ATOM 2199 C C . PHE B 1 118 ? -5.871 17.906 11.648 1 96.62 118 PHE B C 1
ATOM 2201 O O . PHE B 1 118 ? -5.879 18.906 10.938 1 96.62 118 PHE B O 1
ATOM 2208 N N . HIS B 1 119 ? -6.504 16.797 11.297 1 98.06 119 HIS B N 1
ATOM 2209 C CA . HIS B 1 119 ? -7.215 16.688 10.023 1 98.06 119 HIS B CA 1
ATOM 2210 C C . HIS B 1 119 ? -8.383 17.672 9.961 1 98.06 119 HIS B C 1
ATOM 2212 O O . HIS B 1 119 ? -8.617 18.297 8.93 1 98.06 119 HIS B O 1
ATOM 2218 N N . ARG B 1 120 ? -9.047 17.812 11.023 1 97.81 120 ARG B N 1
ATOM 2219 C CA . ARG B 1 120 ? -10.125 18.797 11.062 1 97.81 120 ARG B CA 1
ATOM 2220 C C . ARG B 1 120 ? -9.586 20.203 10.805 1 97.81 120 ARG B C 1
ATOM 2222 O O . ARG B 1 120 ? -10.18 20.969 10.039 1 97.81 120 ARG B O 1
ATOM 2229 N N . GLN B 1 121 ? -8.516 20.531 11.43 1 97.19 121 GLN B N 1
ATOM 2230 C CA . GLN B 1 121 ? -7.898 21.828 11.234 1 97.19 121 GLN B CA 1
ATOM 2231 C C . GLN B 1 121 ? -7.469 22.031 9.781 1 97.19 121 GLN B C 1
ATOM 2233 O O . GLN B 1 121 ? -7.484 23.156 9.273 1 97.19 121 GLN B O 1
ATOM 2238 N N . MET B 1 122 ? -7.109 20.984 9.125 1 97.25 122 MET B N 1
ATOM 2239 C CA . MET B 1 122 ? -6.66 21.031 7.742 1 97.25 122 MET B CA 1
ATOM 2240 C C . MET B 1 122 ? -7.844 21.156 6.789 1 97.25 122 MET B C 1
ATOM 2242 O O . MET B 1 122 ? -7.66 21.297 5.578 1 97.25 122 MET B O 1
ATOM 2246 N N . GLY B 1 123 ? -9.039 20.953 7.223 1 97.88 123 GLY B N 1
ATOM 2247 C CA . GLY B 1 123 ? -10.219 21.141 6.391 1 97.88 123 GLY B CA 1
ATOM 2248 C C . GLY B 1 123 ? -10.898 19.844 6.016 1 97.88 123 GLY B C 1
ATOM 2249 O O . GLY B 1 123 ? -11.859 19.828 5.246 1 97.88 123 GLY B O 1
ATOM 2250 N N . PHE B 1 124 ? -10.43 18.781 6.68 1 98.75 124 PHE B N 1
ATOM 2251 C CA . PHE B 1 124 ? -11.078 17.5 6.422 1 98.75 124 PHE B CA 1
ATOM 2252 C C . PHE B 1 124 ? -12.406 17.406 7.16 1 98.75 124 PHE B C 1
ATOM 2254 O O . PHE B 1 124 ? -12.539 17.922 8.273 1 98.75 124 PHE B O 1
ATOM 2261 N N . GLU B 1 125 ? -13.312 16.703 6.555 1 98.62 125 GLU B N 1
ATOM 2262 C CA . GLU B 1 125 ? -14.547 16.297 7.223 1 98.62 125 GLU B CA 1
ATOM 2263 C C . GLU B 1 125 ? -14.477 14.836 7.652 1 98.62 125 GLU B C 1
ATOM 2265 O O . GLU B 1 125 ? -13.82 14.016 7.004 1 98.62 125 GLU B O 1
ATOM 2270 N N . LEU B 1 126 ? -15.148 14.531 8.734 1 98.5 126 LEU B N 1
ATOM 2271 C CA . LEU B 1 126 ? -15.32 13.141 9.133 1 98.5 126 LEU B CA 1
ATOM 2272 C C . LEU B 1 126 ? -16.484 12.5 8.398 1 98.5 126 LEU B C 1
ATOM 2274 O O . LEU B 1 126 ? -17.578 13.078 8.328 1 98.5 126 LEU B O 1
ATOM 2278 N N . LEU B 1 127 ? -16.234 11.359 7.883 1 98.75 127 LEU B N 1
ATOM 2279 C CA . LEU B 1 127 ? -17.297 10.672 7.145 1 98.75 127 LEU B CA 1
ATOM 2280 C C . LEU B 1 127 ? -18.125 9.805 8.07 1 98.75 127 LEU B C 1
ATOM 2282 O O . LEU B 1 127 ? -17.641 9.344 9.109 1 98.75 127 LEU B O 1
ATOM 2286 N N . PRO B 1 128 ? -19.375 9.555 7.672 1 98.31 128 PRO B N 1
ATOM 2287 C CA . PRO B 1 128 ? -20.219 8.672 8.484 1 98.31 128 PRO B CA 1
ATOM 2288 C C . PRO B 1 128 ? -19.625 7.277 8.648 1 98.31 128 PRO B C 1
ATOM 2290 O O . PRO B 1 128 ? -18.812 6.848 7.84 1 98.31 128 PRO B O 1
ATOM 2293 N N . GLY B 1 129 ? -20.031 6.656 9.742 1 98.06 129 GLY B N 1
ATOM 2294 C CA . GLY B 1 129 ? -19.594 5.301 10.047 1 98.06 129 GLY B CA 1
ATOM 2295 C C . GLY B 1 129 ? -20.719 4.414 10.555 1 98.06 129 GLY B C 1
ATOM 2296 O O . GLY B 1 129 ? -21.891 4.68 10.297 1 98.06 129 GLY B O 1
ATOM 2297 N N . ASP B 1 130 ? -20.297 3.396 11.141 1 98.31 130 ASP B N 1
ATOM 2298 C CA . ASP B 1 130 ? -21.25 2.42 11.672 1 98.31 130 ASP B CA 1
ATOM 2299 C C . ASP B 1 130 ? -21.734 2.822 13.055 1 98.31 130 ASP B C 1
ATOM 2301 O O . ASP B 1 130 ? -22.781 2.352 13.516 1 98.31 130 ASP B O 1
ATOM 2305 N N . GLY B 1 131 ? -21.016 3.684 13.711 1 98.19 131 GLY B N 1
ATOM 2306 C CA . GLY B 1 131 ? -21.281 4.145 15.062 1 98.19 131 GLY B CA 1
ATOM 2307 C C . GLY B 1 131 ? -20.406 5.312 15.484 1 98.19 131 GLY B C 1
ATOM 2308 O O . GLY B 1 131 ? -19.797 5.969 14.641 1 98.19 131 GLY B O 1
ATOM 2309 N N . VAL B 1 132 ? -20.562 5.645 16.812 1 97.81 132 VAL B N 1
ATOM 2310 C CA . VAL B 1 132 ? -19.797 6.766 17.359 1 97.81 132 VAL B CA 1
ATOM 2311 C C . VAL B 1 132 ? -18.953 6.285 18.531 1 97.81 132 VAL B C 1
ATOM 2313 O O . VAL B 1 132 ? -19.438 5.535 19.391 1 97.81 132 VAL B O 1
ATOM 2316 N N . GLU B 1 133 ? -17.734 6.613 18.453 1 96.62 133 GLU B N 1
ATOM 2317 C CA . GLU B 1 133 ? -16.812 6.406 19.578 1 96.62 133 GLU B CA 1
ATOM 2318 C C . GLU B 1 133 ? -16.094 7.699 19.953 1 96.62 133 GLU B C 1
ATOM 2320 O O . GLU B 1 133 ? -15.5 8.352 19.094 1 96.62 133 GLU B O 1
ATOM 2325 N N . ASP B 1 134 ? -16.141 8.062 21.234 1 94 134 ASP B N 1
ATOM 2326 C CA . ASP B 1 134 ? -15.5 9.281 21.734 1 94 134 ASP B CA 1
ATOM 2327 C C . ASP B 1 134 ? -15.906 10.492 20.891 1 94 134 ASP B C 1
ATOM 2329 O O . ASP B 1 134 ? -15.055 11.297 20.516 1 94 134 ASP B O 1
ATOM 2333 N N . GLY B 1 135 ? -17.125 10.461 20.453 1 95.81 135 GLY B N 1
ATOM 2334 C CA . GLY B 1 135 ? -17.719 11.617 19.797 1 95.81 135 GLY B CA 1
ATOM 2335 C C . GLY B 1 135 ? -17.422 11.688 18.312 1 95.81 135 GLY B C 1
ATOM 2336 O O . GLY B 1 135 ? -17.766 12.664 17.641 1 95.81 135 GLY B O 1
ATOM 2337 N N . VAL B 1 136 ? -16.75 10.68 17.812 1 98.12 136 VAL B N 1
ATOM 2338 C CA . VAL 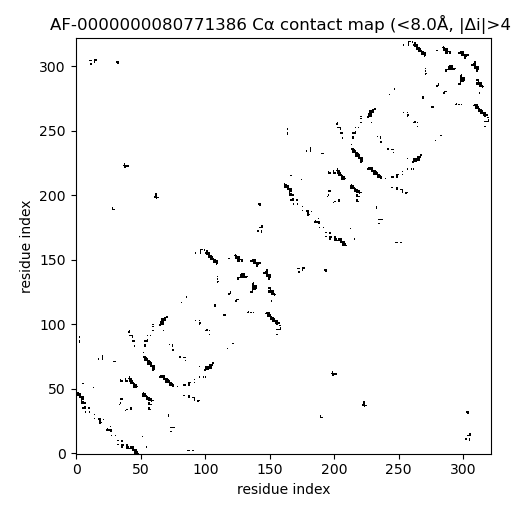B 1 136 ? -16.453 10.727 16.391 1 98.12 136 VAL B CA 1
ATOM 2339 C C . VAL B 1 136 ? -17.062 9.508 15.695 1 98.12 136 VAL B C 1
ATOM 2341 O O . VAL B 1 136 ? -17.141 8.43 16.281 1 98.12 136 VAL B O 1
ATOM 2344 N N . PRO B 1 137 ? -17.516 9.68 14.391 1 98.69 137 PRO B N 1
ATOM 2345 C CA . PRO B 1 137 ? -18.016 8.523 13.641 1 98.69 137 PRO B CA 1
ATOM 2346 C C . PRO B 1 137 ? -16.922 7.48 13.367 1 98.69 137 PRO B C 1
ATOM 2348 O O . PRO B 1 137 ? -15.781 7.836 13.07 1 98.69 137 PRO B O 1
ATOM 2351 N N . VAL B 1 138 ? -17.297 6.207 13.508 1 98.75 138 VAL B N 1
ATOM 2352 C CA . VAL B 1 138 ? -16.328 5.121 13.383 1 98.75 138 VAL B CA 1
ATOM 2353 C C . VAL B 1 138 ? -16.906 4.008 12.516 1 98.75 138 VAL B C 1
ATOM 2355 O O . VAL B 1 138 ? -18.078 3.67 12.633 1 98.75 138 VAL B O 1
ATOM 2358 N N . VAL B 1 139 ? -16.156 3.514 11.602 1 98.56 139 VAL B N 1
ATOM 2359 C CA . VAL B 1 139 ? -16.469 2.27 10.914 1 98.56 139 VAL B CA 1
ATOM 2360 C C . VAL B 1 139 ? -15.867 1.089 11.672 1 98.56 139 VAL B C 1
ATOM 2362 O O . VAL B 1 139 ? -14.641 1.006 11.828 1 98.56 139 VAL B O 1
ATOM 2365 N N . TYR B 1 140 ? -16.703 0.204 12.07 1 98 140 TYR B N 1
ATOM 2366 C CA . TYR B 1 140 ? -16.234 -0.955 12.828 1 98 140 TYR B CA 1
ATOM 2367 C C . TYR B 1 140 ? -15.523 -1.948 11.93 1 98 140 TYR B C 1
ATOM 2369 O O . TYR B 1 140 ? -15.938 -2.176 10.789 1 98 140 TYR B O 1
ATOM 2377 N N . ASP B 1 141 ? -14.445 -2.518 12.422 1 96.38 141 ASP B N 1
ATOM 2378 C CA . ASP B 1 141 ? -13.664 -3.572 11.781 1 96.38 141 ASP B CA 1
ATOM 2379 C C . ASP B 1 141 ? -13.188 -3.141 10.398 1 96.38 141 ASP B C 1
ATOM 2381 O O . ASP B 1 141 ? -13.094 -3.965 9.484 1 96.38 141 ASP B O 1
ATOM 2385 N N . TYR B 1 142 ? -12.992 -1.816 10.266 1 97.38 142 TYR B N 1
ATOM 2386 C CA . TYR B 1 142 ? -12.602 -1.257 8.977 1 97.38 142 TYR B CA 1
ATOM 2387 C C . TYR B 1 142 ? -11.344 -1.93 8.445 1 97.38 142 TYR B C 1
ATOM 2389 O O . TYR B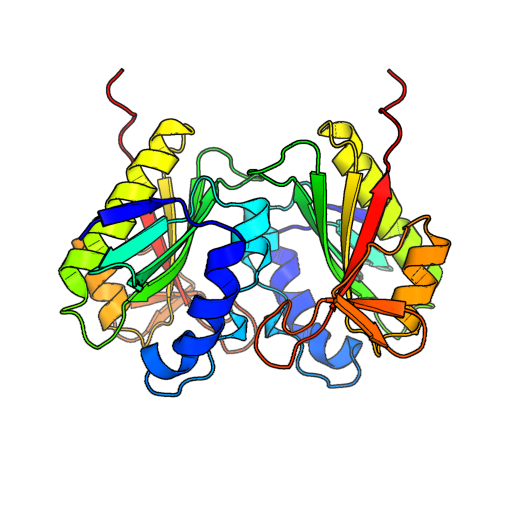 1 142 ? -11.281 -2.322 7.273 1 97.38 142 TYR B O 1
ATOM 2397 N N . SER B 1 143 ? -10.32 -2.027 9.234 1 94.81 143 SER B N 1
ATOM 2398 C CA . SER B 1 143 ? -9.039 -2.605 8.836 1 94.81 143 SER B CA 1
ATOM 2399 C C . SER B 1 143 ? -8.898 -4.035 9.359 1 94.81 143 SER B C 1
ATOM 2401 O O . SER B 1 143 ? -7.785 -4.484 9.648 1 94.81 143 SER B O 1
ATOM 2403 N N . GLY B 1 144 ? -10 -4.785 9.578 1 92.69 144 GLY B N 1
ATOM 2404 C CA . GLY B 1 144 ? -10.039 -6.125 10.148 1 92.69 144 GLY B CA 1
ATOM 2405 C C . GLY B 1 144 ? -10.688 -6.172 11.516 1 92.69 144 GLY B C 1
ATOM 2406 O O . GLY B 1 144 ? -11.055 -5.137 12.07 1 92.69 144 GLY B O 1
ATOM 2407 N N . PRO B 1 145 ? -10.82 -7.375 12.031 1 90.88 145 PRO B N 1
ATOM 2408 C CA . PRO B 1 145 ? -11.531 -7.547 13.305 1 90.88 145 PRO B CA 1
ATOM 2409 C C . PRO B 1 145 ? -10.961 -6.676 14.422 1 90.88 145 PRO B C 1
ATOM 2411 O O . PRO B 1 145 ? -9.773 -6.785 14.75 1 90.88 145 PRO B O 1
ATOM 2414 N N . GLY B 1 146 ? -11.75 -5.793 15.008 1 93.81 146 GLY B N 1
ATOM 2415 C CA . GLY B 1 146 ? -11.367 -4.953 16.125 1 93.81 146 GLY B CA 1
ATOM 2416 C C . GLY B 1 146 ? -10.609 -3.705 15.711 1 93.81 146 GLY B C 1
ATOM 2417 O O . GLY B 1 146 ? -10.297 -2.855 16.547 1 93.81 146 GLY B O 1
ATOM 2418 N N . GLN B 1 147 ? -10.305 -3.59 14.453 1 95.06 147 GLN B N 1
ATOM 2419 C CA . GLN B 1 147 ? -9.531 -2.451 13.969 1 95.06 147 GLN B CA 1
ATOM 2420 C C . GLN B 1 147 ? -10.445 -1.398 13.344 1 95.06 147 GLN B C 1
ATOM 2422 O O . GLN B 1 147 ? -10.555 -1.313 12.117 1 95.06 147 GLN B O 1
ATOM 2427 N N . HIS B 1 148 ? -11.008 -0.632 14.227 1 97.94 148 HIS B N 1
ATOM 2428 C CA . HIS B 1 148 ? -11.945 0.417 13.844 1 97.94 148 HIS B CA 1
ATOM 2429 C C . HIS B 1 148 ? -11.211 1.645 13.312 1 97.94 148 HIS B C 1
ATOM 2431 O O . HIS B 1 148 ? -10.047 1.868 13.648 1 97.94 148 HIS B O 1
ATOM 2437 N N . ARG B 1 149 ? -11.953 2.402 12.43 1 98.56 149 ARG B N 1
ATOM 2438 C CA . ARG B 1 149 ? -11.281 3.578 11.883 1 98.56 149 ARG B CA 1
ATOM 2439 C C . ARG B 1 149 ? -12.258 4.742 11.727 1 98.56 149 ARG B C 1
ATOM 2441 O O . ARG B 1 149 ? -13.453 4.531 11.523 1 98.56 149 ARG B O 1
ATOM 2448 N N . VAL B 1 150 ? -11.727 5.918 11.867 1 98.81 150 VAL B N 1
ATOM 2449 C CA . VAL B 1 150 ? -12.352 7.172 11.453 1 98.81 150 VAL B CA 1
ATOM 2450 C C . VAL B 1 150 ? -11.93 7.516 10.023 1 98.81 150 VAL B C 1
ATOM 2452 O O . VAL B 1 150 ? -10.742 7.441 9.688 1 98.81 150 VAL B O 1
ATOM 2455 N N . ARG B 1 151 ? -12.867 7.852 9.195 1 98.88 151 ARG B N 1
ATOM 2456 C CA . ARG B 1 151 ? -12.578 8.195 7.805 1 98.88 151 ARG B CA 1
ATOM 2457 C C . ARG B 1 151 ? -12.68 9.695 7.578 1 98.88 151 ARG B C 1
ATOM 2459 O O . ARG B 1 151 ? -13.586 10.352 8.102 1 98.88 151 ARG B O 1
ATOM 2466 N N . PHE B 1 152 ? -11.727 10.234 6.824 1 98.75 152 PHE B N 1
ATOM 2467 C CA . PHE B 1 152 ? -11.648 11.648 6.5 1 98.75 152 PHE B CA 1
ATOM 2468 C C . PHE B 1 152 ? -11.852 11.875 5.008 1 98.75 152 PHE B C 1
ATOM 2470 O O . PHE B 1 152 ? -11.406 11.07 4.188 1 98.75 152 PHE B O 1
ATOM 2477 N N . ARG B 1 153 ? -12.391 13.008 4.707 1 98.88 153 ARG B N 1
ATOM 2478 C CA . ARG B 1 153 ? -12.445 13.469 3.326 1 98.88 153 ARG B CA 1
ATOM 2479 C C . ARG B 1 153 ? -12.227 14.977 3.244 1 98.88 153 ARG B C 1
ATOM 2481 O O . ARG B 1 153 ? -12.781 15.734 4.047 1 98.88 153 ARG B O 1
ATOM 2488 N N . LEU B 1 154 ? -11.383 15.391 2.381 1 98.88 154 LEU B N 1
ATOM 2489 C CA . LEU B 1 154 ? -11.203 16.797 2.02 1 98.88 154 LEU B CA 1
ATOM 2490 C C . LEU B 1 154 ? -11.578 17.031 0.563 1 98.88 154 LEU B C 1
ATOM 2492 O O . LEU B 1 154 ? -11.062 16.359 -0.336 1 98.88 154 LEU B O 1
ATOM 2496 N N . GLN B 1 155 ? -12.508 17.922 0.278 1 98.5 155 GLN B N 1
ATOM 2497 C CA . GLN B 1 155 ? -12.805 18.328 -1.09 1 98.5 155 GLN B CA 1
ATOM 2498 C C . GLN B 1 155 ? -11.734 19.281 -1.619 1 98.5 155 GLN B C 1
ATOM 2500 O O . GLN B 1 155 ? -11.359 20.25 -0.942 1 98.5 155 GLN B O 1
ATOM 2505 N N . LEU B 1 156 ? -11.25 18.922 -2.744 1 97.56 156 LEU B N 1
ATOM 2506 C CA . LEU B 1 156 ? -10.258 19.781 -3.381 1 97.56 156 LEU B CA 1
ATOM 2507 C C . LEU B 1 156 ? -10.922 20.734 -4.375 1 97.56 156 LEU B C 1
ATOM 2509 O O . LEU B 1 156 ? -11.836 20.344 -5.102 1 97.56 156 LEU B O 1
ATOM 2513 N N . GLU B 1 157 ? -10.57 21.953 -4.309 1 87.94 157 GLU B N 1
ATOM 2514 C CA . GLU B 1 157 ? -10.961 22.875 -5.359 1 87.94 157 GLU B CA 1
ATOM 2515 C C . GLU B 1 157 ? -10.148 22.656 -6.629 1 87.94 157 GLU B C 1
ATOM 2517 O O . GLU B 1 157 ? -8.969 22.312 -6.562 1 87.94 157 GLU B O 1
ATOM 2522 N N . PRO B 1 158 ? -10.914 22.688 -7.773 1 76.31 158 PRO B N 1
ATOM 2523 C CA . PRO B 1 158 ? -10.148 22.5 -9.008 1 76.31 158 PRO B CA 1
ATOM 2524 C C . PRO B 1 158 ? -8.945 23.422 -9.117 1 76.31 158 PRO B C 1
ATOM 2526 O O . PRO B 1 158 ? -8.953 24.531 -8.547 1 76.31 158 PRO B O 1
ATOM 2529 N N . ALA B 1 159 ? -7.852 22.875 -9.648 1 67.94 159 ALA B N 1
ATOM 2530 C CA . ALA B 1 159 ? -6.68 23.703 -9.891 1 67.94 159 ALA B CA 1
ATOM 2531 C C . ALA B 1 159 ? -7.043 24.938 -10.711 1 67.94 159 ALA B C 1
ATOM 2533 O O . ALA B 1 159 ? -7.922 24.891 -11.578 1 67.94 159 ALA B O 1
ATOM 2534 N N . VAL B 1 160 ? -6.902 26.203 -10.148 1 58 160 VAL B N 1
ATOM 2535 C CA . VAL B 1 160 ? -7.164 27.406 -10.922 1 58 160 VAL B CA 1
ATOM 2536 C C . VAL B 1 160 ? -6.41 27.359 -12.25 1 58 160 VAL B C 1
ATOM 2538 O O . VAL B 1 160 ? -5.211 27.078 -12.273 1 58 160 VAL B O 1
ATOM 2541 N N . GLY B 1 161 ? -7.074 26.859 -13.391 1 44.53 161 GLY B N 1
ATOM 2542 C CA . GLY B 1 161 ? -6.488 27.047 -14.711 1 44.53 161 GLY B CA 1
ATOM 2543 C C . GLY B 1 161 ? -5.895 28.422 -14.914 1 44.53 161 GLY B C 1
ATOM 2544 O O . GLY B 1 161 ? -6.266 29.375 -14.219 1 44.53 161 GLY B O 1
#

Organism: Chromobacterium violaceum (strain ATCC 12472 / DSM 30191 / JCM 1249 / CCUG 213 / NBRC 12614 / NCIMB 9131 / NCTC 9757 / MK) (NCBI:txid243365)

Sequence (322 aa):
MRIRQIQSDDFAFISSVMDDWWGGRQVRHLLHRMFFDHFSGTGFAAVDSEEIVGFLVGFQSQTRPEAAYIHFVGVAPSVRGRELGRGLYRRFFDAARERGCAEVLAITSPGNAGSIAFHRQMGFELLPGDGVEDGVPVVYDYSGPGQHRVRFRLQLEPAVGMRIRQIQSDDFAFISSVMDDWWGGRQVRHLLHRMFFDHFSGTGFAAVDSEEIVGFLVGFQSQTRPEAAYIHFVGVAPSVRGRELGRGLYRRFFDAARERGCAEVLAITSPGNAGSIAFHRQMGFELLPGDGVEDGVPVVYDYSGPGQHRVRFRLQLEPAVG

InterPro domains:
  IPR000182 GNAT domain [PF00583] (32-124)
  IPR000182 GNAT domain [PS51186] (1-157)
  IPR016181 Acyl-CoA N-acyltransferase [SSF55729] (1-128)
  IPR017255 Acetyltransferase, GNAT, predicted [PIRSF037663] (1-156)

Solvent-accessible surface area (backbone atoms only — not comparable to full-atom values): 17170 Å² total; per-residue (Å²): 122,46,77,43,69,40,46,57,78,51,44,56,60,51,55,70,42,44,32,63,48,53,77,64,42,89,54,60,72,78,61,58,52,60,50,34,61,26,23,22,81,43,16,37,29,32,32,49,95,90,33,77,45,28,36,36,39,26,42,70,24,74,57,42,57,45,30,23,37,50,76,49,73,48,50,34,74,89,44,83,47,64,65,55,50,50,53,53,51,51,53,42,51,52,45,36,27,75,66,58,20,44,30,38,34,38,68,45,51,70,83,40,58,67,60,54,52,50,40,45,73,72,59,33,40,78,40,88,48,77,44,72,48,97,88,35,42,23,28,72,35,56,72,24,88,84,34,42,27,25,41,37,39,27,80,45,70,75,64,84,125,120,46,76,42,69,40,45,57,80,51,44,58,59,51,55,69,42,44,32,64,46,54,77,62,43,90,54,61,72,76,63,56,55,61,50,34,61,26,22,21,82,43,15,36,29,32,32,48,99,88,33,78,46,29,38,36,40,27,41,70,24,73,57,42,55,45,30,24,37,51,76,50,74,49,48,34,72,89,45,84,47,65,67,56,49,50,52,52,49,50,52,41,51,51,47,36,27,76,64,59,19,44,30,40,34,38,69,45,52,70,82,40,58,66,60,54,51,50,40,45,74,73,60,33,41,78,39,88,48,76,44,72,48,96,88,36,43,24,28,71,35,57,73,25,90,84,35,42,27,26,42,36,39,27,81,44,69,74,62,84,124

Nearest PDB structures (foldseek):
  1mk4-assembly1_B  TM=9.697E-01  e=2.356E-19  Bacillus subtilis
  2r7h-assembly1_A  TM=7.848E-01  e=7.575E-08  Oleidesulfovibrio alaskensis G20
  6sll-assembly1_B  TM=7.334E-01  e=1.866E-08  Paenibacillus sp. Y412MC10
  2r7h-assembly1_B  TM=7.931E-01  e=3.691E-07  Oleidesulfovibrio alaskensis G20
  5wif-assembly1_B  TM=6.617E-01  e=6.787E-07  Yersinia pestis

pLDDT: mean 94.84, std 7.58, range [43.97, 98.94]